Protein AF-A0A497T8R9-F1 (afdb_monomer)

Sequence (189 aa):
MKNKIWSSKEKVTLLFMAAGILISAIAVCHQHHIVQENTNPVISIAKEHLQKYVHNAFPDVDFFSTVKKVEVVEGVCEKNHYWENFGKEKFCGWSTYAKCKTDADCETGGCSGQVCEGKGEGTITTCEMRDCYNRQGYKCKCIDGKCQWSLLKQQCWIIKFYYHLPEGYLAVYVDKNTNNVIGGTQTRQ

Solvent-accessible surface area (backbone atoms only — not comparable to full-atom values): 10784 Å² total; per-residue (Å²): 140,82,84,82,82,76,55,74,69,62,56,52,56,50,54,53,59,55,51,62,60,56,62,65,64,61,70,73,76,66,81,68,84,66,74,80,76,70,85,47,72,65,54,56,54,45,47,56,51,46,50,57,56,44,38,75,74,37,74,88,55,68,64,70,83,50,47,77,46,79,46,80,43,81,49,77,40,54,32,48,37,32,80,86,45,62,95,53,71,68,75,68,50,50,51,73,50,30,74,30,90,41,44,87,39,23,34,72,31,33,68,54,47,33,28,11,24,29,66,86,68,76,57,84,54,73,72,66,83,56,73,29,38,73,45,70,44,61,40,46,28,44,52,99,48,16,10,31,71,39,55,51,71,44,60,21,38,40,39,32,42,28,33,70,84,62,38,33,31,45,32,37,28,28,32,67,89,74,70,42,79,37,22,49,52,77,50,75,99

Secondary structure (DSSP, 8-state):
-------HHHHHHHHHHHHHHHHHHHTTS-----------HHHHHHHHHHHHHHHHH-TT--GGGGEEEEEEEEEEEE---TTTTTTSPPP--EE---B-SSGGGEEEESTTS-EEEETT----------GGGS-TTEEEEEETTEEEEEEPEEEEEEEEEEEETTEEEEEEEEETTT--EEEEEEEE-

Mean predicted aligned error: 12.11 Å

Radius of gyration: 29.39 Å; Cα contacts (8 Å, |Δi|>4): 327; chains: 1; bounding box: 46×32×112 Å

Foldseek 3Di:
DDDDDDDPVVVVVVVVVVVVVVVVVVVPPDPPPPAPPPVDVLVVLVVVVCCVLCCVVPVPDPVLVQFPHKDKDKDKDFLQVASVCPPHDAQDAWEPFDFDDWQVQWDQEELQSRYTYGPPPRDYDDNDHDPSNPGPQWDQIQDPRTTTTGGDIAIWMWIWGFGVVQTWTWIWTAHPPPRDTRHIDTDGD

Structure (mmCIF, N/CA/C/O backbone):
data_AF-A0A497T8R9-F1
#
_entry.id   AF-A0A497T8R9-F1
#
loop_
_atom_site.group_PDB
_atom_site.id
_atom_site.type_symbol
_atom_site.label_atom_id
_atom_site.label_alt_id
_atom_site.label_comp_id
_atom_site.label_asym_id
_atom_site.label_entity_id
_atom_site.label_seq_id
_atom_site.pdbx_PDB_ins_code
_atom_site.Cartn_x
_atom_site.Cartn_y
_atom_site.Cartn_z
_atom_site.occupancy
_atom_site.B_iso_or_equiv
_atom_site.auth_seq_id
_atom_site.auth_comp_id
_atom_site.auth_asym_id
_atom_site.auth_atom_id
_atom_site.pdbx_PDB_model_num
ATOM 1 N N . MET A 1 1 ? 4.618 -19.569 -85.383 1.00 40.66 1 MET A N 1
ATOM 2 C CA . MET A 1 1 ? 5.489 -18.965 -84.351 1.00 40.66 1 MET A CA 1
ATOM 3 C C . MET A 1 1 ? 5.844 -17.546 -84.775 1.00 40.66 1 MET A C 1
ATOM 5 O O . MET A 1 1 ? 6.577 -17.382 -85.738 1.00 40.66 1 MET A O 1
ATOM 9 N N . LYS A 1 2 ? 5.270 -16.524 -84.132 1.00 37.81 2 LYS A N 1
ATOM 10 C CA . LYS A 1 2 ? 5.676 -15.121 -84.310 1.00 37.81 2 LYS A CA 1
ATOM 11 C C . LYS A 1 2 ? 6.275 -14.661 -82.983 1.00 37.81 2 LYS A C 1
ATOM 13 O O . LYS A 1 2 ? 5.541 -14.489 -82.016 1.00 37.81 2 LYS A O 1
ATOM 18 N N . ASN A 1 3 ? 7.600 -14.529 -82.933 1.00 40.69 3 ASN A N 1
ATOM 19 C CA . ASN A 1 3 ? 8.303 -14.007 -81.764 1.00 40.69 3 ASN A CA 1
ATOM 20 C C . ASN A 1 3 ? 8.017 -12.508 -81.652 1.00 40.69 3 ASN A C 1
ATOM 22 O O . ASN A 1 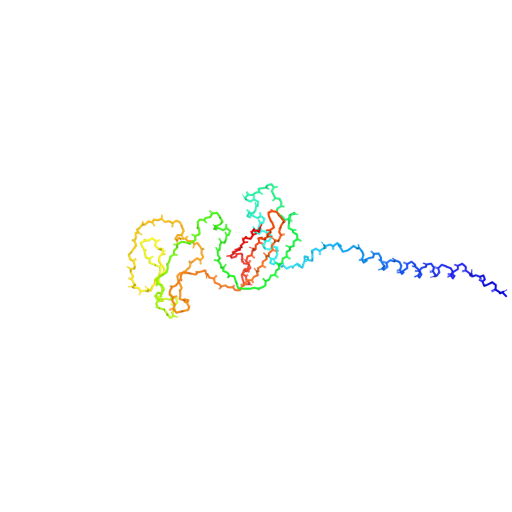3 ? 8.453 -11.719 -82.490 1.00 40.69 3 ASN A O 1
ATOM 26 N N . LYS A 1 4 ? 7.250 -12.121 -80.631 1.00 41.31 4 LYS A N 1
ATOM 27 C CA . LYS A 1 4 ? 6.976 -10.720 -80.309 1.00 41.31 4 LYS A CA 1
ATOM 28 C C . LYS A 1 4 ? 8.230 -10.137 -79.649 1.00 41.31 4 LYS A C 1
ATOM 30 O O . LYS A 1 4 ? 8.499 -10.392 -78.480 1.00 41.31 4 LYS A O 1
ATOM 35 N N . ILE A 1 5 ? 9.033 -9.413 -80.427 1.00 51.88 5 ILE A N 1
ATOM 36 C CA . ILE A 1 5 ? 10.209 -8.686 -79.933 1.00 51.88 5 ILE A CA 1
ATOM 37 C C . ILE A 1 5 ? 9.698 -7.445 -79.204 1.00 51.88 5 ILE A C 1
ATOM 39 O O . ILE A 1 5 ? 9.071 -6.577 -79.806 1.00 51.88 5 ILE A O 1
ATOM 43 N N . TRP A 1 6 ? 9.921 -7.402 -77.894 1.00 45.69 6 TRP A N 1
ATOM 44 C CA . TRP A 1 6 ? 9.385 -6.359 -77.027 1.00 45.69 6 TRP A CA 1
ATOM 45 C C . TRP A 1 6 ? 10.315 -5.150 -76.935 1.00 45.69 6 TRP A C 1
ATOM 47 O O . TRP A 1 6 ? 11.536 -5.313 -76.819 1.00 45.69 6 TRP A O 1
ATOM 57 N N . SER A 1 7 ? 9.734 -3.950 -76.967 1.00 56.06 7 SER A N 1
ATOM 58 C CA . SER A 1 7 ? 10.456 -2.679 -76.892 1.00 56.06 7 SER A CA 1
ATOM 59 C C . SER A 1 7 ? 11.137 -2.497 -75.532 1.00 56.06 7 SER A C 1
ATOM 61 O O . SER A 1 7 ? 10.625 -2.931 -74.500 1.00 56.06 7 SER A O 1
ATOM 63 N N . SER A 1 8 ? 12.285 -1.809 -75.516 1.00 51.34 8 SER A N 1
ATOM 64 C CA . SER A 1 8 ? 13.067 -1.509 -74.303 1.00 51.34 8 SER A CA 1
ATOM 65 C C . SER A 1 8 ? 12.219 -0.863 -73.195 1.00 51.34 8 SER A C 1
ATOM 67 O O . SER A 1 8 ? 12.349 -1.219 -72.026 1.00 51.34 8 SER A O 1
ATOM 69 N N . LYS A 1 9 ? 11.261 0.003 -73.560 1.00 52.09 9 LYS A N 1
ATOM 70 C CA . LYS A 1 9 ? 10.360 0.659 -72.597 1.00 52.09 9 LYS A CA 1
ATOM 71 C C . LYS A 1 9 ? 9.404 -0.320 -71.907 1.00 52.09 9 LYS A C 1
ATOM 73 O O . LYS A 1 9 ? 9.166 -0.178 -70.715 1.00 52.09 9 LYS A O 1
ATOM 78 N N . GLU A 1 10 ? 8.919 -1.342 -72.611 1.00 52.50 10 GLU A N 1
ATOM 79 C CA . GLU A 1 10 ? 7.982 -2.329 -72.054 1.00 52.50 10 GLU A CA 1
ATOM 80 C C . GLU A 1 10 ? 8.685 -3.319 -71.107 1.00 52.50 10 GLU A C 1
ATOM 82 O O . GLU A 1 10 ? 8.106 -3.743 -70.107 1.00 52.50 10 GLU A O 1
ATOM 87 N N . LYS A 1 11 ? 9.974 -3.610 -71.349 1.00 52.88 11 LYS A N 1
ATOM 88 C CA . LYS A 1 11 ? 10.817 -4.395 -70.426 1.00 52.88 11 LYS A CA 1
ATOM 89 C C . LYS A 1 11 ? 11.093 -3.646 -69.119 1.00 52.88 11 LYS A C 1
ATOM 91 O O . LYS A 1 11 ? 11.074 -4.252 -68.052 1.00 52.88 11 LYS A O 1
ATOM 96 N N . VAL A 1 12 ? 11.314 -2.332 -69.201 1.00 51.91 12 VAL A N 1
ATOM 97 C CA . VAL A 1 12 ? 11.550 -1.466 -68.036 1.00 51.91 12 VAL A CA 1
ATOM 98 C C . VAL A 1 12 ? 10.292 -1.365 -67.166 1.00 51.91 12 VAL A C 1
ATOM 100 O O . VAL A 1 12 ? 10.383 -1.507 -65.950 1.00 51.91 12 VAL A O 1
ATOM 103 N N . THR A 1 13 ? 9.104 -1.225 -67.764 1.00 52.72 13 THR A N 1
ATOM 104 C CA . THR A 1 13 ? 7.833 -1.180 -67.016 1.00 52.72 13 THR A CA 1
ATOM 105 C C . THR A 1 13 ? 7.540 -2.482 -66.258 1.00 52.72 13 THR A C 1
ATOM 107 O O . THR A 1 13 ? 7.026 -2.438 -65.143 1.00 52.72 13 THR A O 1
ATOM 110 N N . LEU A 1 14 ? 7.920 -3.644 -66.799 1.00 52.88 14 LEU A N 1
ATOM 111 C CA . LEU A 1 14 ? 7.753 -4.928 -66.105 1.00 52.88 14 LEU A CA 1
ATOM 112 C C . LEU A 1 14 ? 8.793 -5.213 -65.026 1.00 52.88 14 LEU A C 1
ATOM 114 O O . LEU A 1 14 ? 8.456 -5.838 -64.022 1.00 52.88 14 LEU A O 1
ATOM 118 N N . LEU A 1 15 ? 10.017 -4.709 -65.183 1.00 51.81 15 LEU A N 1
ATOM 119 C CA . LEU A 1 15 ? 11.033 -4.748 -64.129 1.00 51.81 15 LEU A CA 1
ATOM 120 C C . LEU A 1 15 ? 10.588 -3.964 -62.883 1.00 51.81 15 LEU A C 1
ATOM 122 O O . LEU A 1 15 ? 10.777 -4.447 -61.767 1.00 51.81 15 LEU A O 1
ATOM 126 N N . PHE A 1 16 ? 9.922 -2.816 -63.051 1.00 51.53 16 PHE A N 1
ATOM 127 C CA . PHE A 1 16 ? 9.390 -2.044 -61.919 1.00 51.53 16 PHE A CA 1
ATOM 128 C C . PHE A 1 16 ? 8.188 -2.715 -61.234 1.00 51.53 16 PHE A C 1
ATOM 130 O O . PHE A 1 16 ? 8.098 -2.691 -60.007 1.00 51.53 16 PHE A O 1
ATOM 137 N N . MET A 1 17 ? 7.309 -3.381 -61.9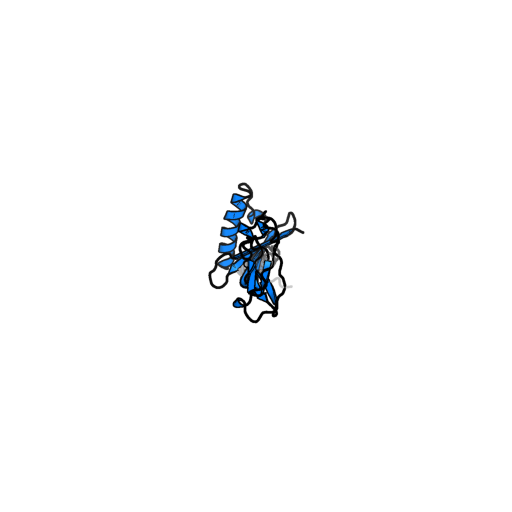91 1.00 50.41 17 MET A N 1
ATOM 138 C CA . MET A 1 17 ? 6.176 -4.133 -61.425 1.00 50.41 17 MET A CA 1
ATOM 139 C C . MET A 1 17 ? 6.634 -5.380 -60.647 1.00 50.41 17 MET A C 1
ATOM 141 O O . MET A 1 17 ? 6.057 -5.701 -59.613 1.00 50.41 17 MET A O 1
ATOM 145 N N . ALA A 1 18 ? 7.705 -6.053 -61.086 1.00 49.91 18 ALA A N 1
ATOM 146 C CA . ALA A 1 18 ? 8.280 -7.196 -60.370 1.00 49.91 18 ALA A CA 1
ATOM 147 C C . ALA A 1 18 ? 9.064 -6.782 -59.105 1.00 49.91 18 ALA A C 1
ATOM 149 O O . ALA A 1 18 ? 9.005 -7.477 -58.091 1.00 49.91 18 ALA A O 1
ATOM 150 N N . ALA A 1 19 ? 9.746 -5.630 -59.124 1.00 46.53 19 ALA A N 1
ATOM 151 C CA . ALA A 1 19 ? 10.469 -5.110 -57.960 1.00 46.53 19 ALA A CA 1
ATOM 152 C C . ALA A 1 19 ? 9.529 -4.603 -56.847 1.00 46.53 19 ALA A C 1
ATOM 154 O O . ALA A 1 19 ? 9.822 -4.793 -55.668 1.00 46.53 19 ALA A O 1
ATOM 155 N N . GLY A 1 20 ? 8.367 -4.035 -57.193 1.00 45.00 20 GLY A N 1
ATOM 156 C CA . GLY A 1 20 ? 7.362 -3.601 -56.210 1.00 45.00 20 GLY A CA 1
ATOM 157 C C . GLY A 1 20 ? 6.712 -4.749 -55.424 1.00 45.00 20 GLY A C 1
ATOM 158 O O . GLY A 1 20 ? 6.286 -4.560 -54.286 1.00 45.00 20 GLY A O 1
ATOM 159 N N . ILE A 1 21 ? 6.689 -5.960 -55.990 1.00 47.09 21 ILE A N 1
ATOM 160 C CA . ILE A 1 21 ? 6.084 -7.146 -55.361 1.00 47.09 21 ILE A CA 1
ATOM 161 C C . ILE A 1 21 ? 7.098 -7.902 -54.480 1.00 47.09 21 ILE A C 1
ATOM 163 O O . ILE A 1 21 ? 6.704 -8.560 -53.524 1.00 47.09 21 ILE A O 1
ATOM 167 N N . LEU A 1 22 ? 8.408 -7.738 -54.700 1.00 41.78 22 LEU A N 1
ATOM 168 C CA . LEU A 1 22 ? 9.446 -8.323 -53.835 1.00 41.78 22 LEU A CA 1
ATOM 169 C C . LEU A 1 22 ? 9.785 -7.472 -52.599 1.00 41.78 22 LEU A C 1
ATOM 171 O O . LEU A 1 22 ? 10.237 -8.019 -51.595 1.00 41.78 22 LEU A O 1
ATOM 175 N N . ILE A 1 23 ? 9.506 -6.164 -52.616 1.00 45.88 23 ILE A N 1
ATOM 176 C CA . ILE A 1 23 ? 9.722 -5.294 -51.442 1.00 45.88 23 ILE A CA 1
ATOM 177 C C . ILE A 1 23 ? 8.616 -5.481 -50.383 1.00 45.88 23 ILE A C 1
ATOM 179 O O . ILE A 1 23 ? 8.852 -5.246 -49.200 1.00 45.88 23 ILE A O 1
ATOM 183 N N . SER A 1 24 ? 7.437 -5.991 -50.757 1.00 45.09 24 SER A N 1
ATOM 184 C CA . SER A 1 24 ? 6.363 -6.280 -49.790 1.00 45.09 24 SER A CA 1
ATOM 185 C C . SER A 1 24 ? 6.528 -7.616 -49.050 1.00 45.09 24 SER A C 1
ATOM 187 O O . SER A 1 24 ? 5.943 -7.788 -47.984 1.00 45.09 24 SER A O 1
ATOM 189 N N . ALA A 1 25 ? 7.363 -8.536 -49.548 1.00 46.53 25 ALA A N 1
ATOM 190 C CA . ALA A 1 25 ? 7.567 -9.851 -48.931 1.00 46.53 25 ALA A CA 1
ATOM 191 C C . ALA A 1 25 ? 8.722 -9.903 -47.909 1.00 46.53 25 ALA A C 1
ATOM 193 O O . ALA A 1 25 ? 8.765 -10.811 -47.084 1.00 46.53 25 ALA A O 1
ATOM 194 N N . ILE A 1 26 ? 9.645 -8.932 -47.916 1.00 46.34 26 ILE A N 1
ATOM 195 C CA . ILE A 1 26 ? 10.788 -8.899 -46.976 1.00 46.34 26 ILE A CA 1
ATOM 196 C C . ILE A 1 26 ? 10.482 -8.050 -45.729 1.00 46.34 26 ILE A C 1
ATOM 198 O O . ILE A 1 26 ? 11.101 -8.237 -44.683 1.00 46.34 26 ILE A O 1
ATOM 202 N N . ALA A 1 27 ? 9.454 -7.199 -45.770 1.00 38.94 27 ALA A N 1
ATOM 203 C CA . ALA A 1 27 ? 9.013 -6.435 -44.601 1.00 38.94 27 ALA A CA 1
ATOM 204 C C . ALA A 1 27 ? 8.261 -7.273 -43.539 1.00 38.94 27 ALA A C 1
ATOM 206 O O . ALA A 1 27 ? 7.961 -6.756 -42.468 1.00 38.94 27 ALA A O 1
ATOM 207 N N . VAL A 1 28 ? 7.975 -8.558 -43.798 1.00 43.72 28 VAL A N 1
ATOM 208 C CA . VAL A 1 28 ? 7.183 -9.426 -42.897 1.00 43.72 28 VAL A CA 1
ATOM 209 C C . VAL A 1 28 ? 8.047 -10.414 -42.087 1.00 43.72 28 VAL A C 1
ATOM 211 O O . VAL A 1 28 ? 7.540 -11.093 -41.203 1.00 43.72 28 VAL A O 1
ATOM 214 N N . CYS A 1 29 ? 9.371 -10.456 -42.296 1.00 42.91 29 CYS A N 1
ATOM 215 C CA . CYS A 1 29 ? 10.262 -11.394 -41.586 1.00 42.91 29 CYS A CA 1
ATOM 216 C C . CYS A 1 29 ? 11.209 -10.752 -40.559 1.00 42.91 29 CYS A C 1
ATOM 218 O O . CYS A 1 29 ? 12.096 -11.427 -40.046 1.00 42.91 29 CYS A O 1
ATOM 220 N N . HIS A 1 30 ? 11.020 -9.481 -40.209 1.00 37.25 30 HIS A N 1
ATOM 221 C CA . HIS A 1 30 ? 11.632 -8.895 -39.016 1.00 37.25 30 HIS A CA 1
ATOM 222 C C . HIS A 1 30 ? 10.529 -8.372 -38.100 1.00 37.25 30 HIS A C 1
ATOM 224 O O . HIS A 1 30 ? 10.286 -7.172 -37.991 1.00 37.25 30 HIS A O 1
ATOM 230 N N . GLN A 1 31 ? 9.889 -9.303 -37.390 1.00 39.72 31 GLN A N 1
ATOM 231 C CA . GLN A 1 31 ? 9.288 -9.015 -36.093 1.00 39.72 31 GLN A CA 1
ATOM 232 C C . GLN A 1 31 ? 10.434 -8.651 -35.131 1.00 39.72 31 GLN A C 1
ATOM 234 O O . GLN A 1 31 ? 10.809 -9.422 -34.251 1.00 39.72 31 GLN A O 1
ATOM 239 N N . HIS A 1 32 ? 11.038 -7.475 -35.315 1.00 35.94 32 HIS A N 1
ATOM 240 C CA . HIS A 1 32 ? 11.689 -6.813 -34.202 1.00 35.94 32 HIS A CA 1
ATOM 241 C C . HIS A 1 32 ? 10.589 -6.614 -33.164 1.00 35.94 32 HIS A C 1
ATOM 243 O O . HIS A 1 32 ? 9.578 -5.964 -33.432 1.00 35.94 32 HIS A O 1
ATOM 249 N N . HIS A 1 33 ? 10.783 -7.211 -31.990 1.00 34.25 33 HIS A N 1
ATOM 250 C CA . HIS A 1 33 ? 10.113 -6.837 -30.754 1.00 34.25 33 HIS A CA 1
ATOM 251 C C . HIS A 1 33 ? 10.427 -5.360 -30.464 1.00 34.25 33 HIS A C 1
ATOM 253 O O . HIS A 1 33 ? 11.238 -5.025 -29.608 1.00 34.25 33 HIS A O 1
ATOM 259 N N . ILE A 1 34 ? 9.808 -4.453 -31.213 1.00 40.03 34 ILE A N 1
ATOM 260 C CA . ILE A 1 34 ? 9.655 -3.073 -30.799 1.00 40.03 34 ILE A CA 1
ATOM 261 C C . ILE A 1 34 ? 8.595 -3.162 -29.713 1.00 40.03 34 ILE A C 1
ATOM 263 O O . ILE A 1 34 ? 7.409 -3.340 -29.995 1.00 40.03 34 ILE A O 1
ATOM 267 N N . VAL A 1 35 ? 9.045 -3.140 -28.457 1.00 40.97 35 VAL A N 1
ATOM 268 C CA . VAL A 1 35 ? 8.193 -2.777 -27.328 1.00 40.97 35 VAL A CA 1
ATOM 269 C C . VAL A 1 35 ? 7.471 -1.517 -27.784 1.00 40.97 35 VAL A C 1
ATOM 271 O O . VAL A 1 35 ? 8.115 -0.492 -27.993 1.00 40.97 35 VAL A O 1
ATOM 274 N N . GLN A 1 36 ? 6.165 -1.614 -28.048 1.00 40.38 36 GLN A N 1
ATOM 275 C CA . GLN A 1 36 ? 5.345 -0.436 -28.274 1.00 40.38 36 GLN A CA 1
ATOM 276 C C . GLN A 1 36 ? 5.387 0.352 -26.971 1.00 40.38 36 GLN A C 1
ATOM 278 O O . GLN A 1 36 ? 4.602 0.118 -26.053 1.00 40.38 36 GLN A O 1
ATOM 283 N N . GLU A 1 37 ? 6.358 1.253 -26.873 1.00 49.72 37 GLU A N 1
ATOM 284 C CA . GLU A 1 37 ? 6.401 2.323 -25.900 1.00 49.72 37 GLU A CA 1
ATOM 285 C C . GLU A 1 37 ? 5.281 3.284 -26.294 1.00 49.72 37 GLU A C 1
ATOM 287 O O . GLU A 1 37 ? 5.481 4.338 -26.886 1.00 49.72 37 GLU A O 1
ATOM 292 N N . ASN A 1 38 ? 4.048 2.846 -26.050 1.00 49.16 38 ASN A N 1
ATOM 293 C CA . ASN A 1 38 ? 2.900 3.720 -26.006 1.00 49.16 38 ASN A CA 1
ATOM 294 C C . ASN A 1 38 ? 3.278 4.759 -24.948 1.00 49.16 38 ASN A C 1
ATOM 296 O O . ASN A 1 38 ? 3.480 4.379 -23.792 1.00 49.16 38 ASN A O 1
ATOM 300 N N . THR A 1 39 ? 3.519 6.006 -25.352 1.00 55.50 39 THR A N 1
ATOM 301 C CA . THR A 1 39 ? 4.027 7.106 -24.518 1.00 55.50 39 THR A CA 1
ATOM 302 C C . THR A 1 39 ? 2.976 7.502 -23.484 1.00 55.50 39 THR A C 1
ATOM 304 O O . THR A 1 39 ? 2.381 8.574 -23.516 1.00 55.50 39 THR A O 1
ATOM 307 N N . ASN A 1 40 ? 2.697 6.592 -22.559 1.00 74.50 40 ASN A N 1
ATOM 308 C CA . ASN A 1 40 ? 1.825 6.818 -21.436 1.00 74.50 40 ASN A CA 1
ATOM 309 C C . ASN A 1 40 ? 2.649 7.579 -20.386 1.00 74.50 40 ASN A C 1
ATOM 311 O O . ASN A 1 40 ? 3.653 7.037 -19.913 1.00 74.50 40 ASN A O 1
ATOM 315 N N . PRO A 1 41 ? 2.254 8.805 -20.002 1.00 89.00 41 PRO A N 1
ATOM 316 C CA . PRO A 1 41 ? 3.006 9.628 -19.052 1.00 89.00 41 PRO A CA 1
ATOM 317 C C . PRO A 1 41 ? 3.238 8.939 -17.698 1.00 89.00 41 PRO A C 1
ATOM 319 O O . PRO A 1 41 ? 4.170 9.278 -16.978 1.00 89.00 41 PRO A O 1
ATOM 322 N N . VAL A 1 42 ? 2.450 7.920 -17.340 1.00 93.31 42 VAL A N 1
ATOM 323 C CA . VAL A 1 42 ? 2.681 7.163 -16.098 1.00 93.31 42 VAL A CA 1
ATOM 324 C C . VAL A 1 42 ? 3.871 6.208 -16.183 1.00 93.31 42 VAL A C 1
ATOM 326 O O . VAL A 1 42 ? 4.445 5.860 -15.153 1.00 93.31 42 VAL A O 1
ATOM 329 N N . ILE A 1 43 ? 4.288 5.816 -17.394 1.00 94.25 43 ILE A N 1
ATOM 330 C CA . ILE A 1 43 ? 5.505 5.024 -17.599 1.00 94.25 43 ILE A CA 1
ATOM 331 C C . ILE A 1 43 ? 6.732 5.877 -17.286 1.00 94.25 43 ILE A C 1
ATOM 333 O O . ILE A 1 43 ? 7.628 5.377 -16.612 1.00 94.25 43 ILE A O 1
ATOM 337 N N . SER A 1 44 ? 6.784 7.144 -17.718 1.00 93.88 44 SER A N 1
ATOM 338 C CA . SER A 1 44 ? 7.921 8.021 -17.403 1.00 93.88 44 SER A CA 1
ATOM 339 C C . SER A 1 44 ? 8.016 8.292 -15.903 1.00 93.88 44 SER A C 1
ATOM 341 O O . SER A 1 44 ? 9.089 8.114 -15.339 1.00 93.88 44 SER A O 1
ATOM 343 N N . ILE A 1 45 ? 6.890 8.566 -15.231 1.00 95.31 45 ILE A N 1
ATOM 344 C CA . ILE A 1 45 ? 6.833 8.706 -13.762 1.00 95.31 45 ILE A CA 1
ATOM 345 C C . ILE A 1 45 ? 7.395 7.458 -13.070 1.00 95.31 45 ILE A C 1
ATOM 347 O O . ILE A 1 45 ? 8.229 7.547 -12.167 1.00 95.31 45 ILE A O 1
ATOM 351 N N . ALA A 1 46 ? 6.953 6.275 -13.499 1.00 95.62 46 ALA A N 1
ATOM 352 C CA . ALA A 1 46 ? 7.405 5.018 -12.922 1.00 95.62 46 ALA A CA 1
ATOM 353 C C . ALA A 1 46 ? 8.893 4.744 -13.204 1.00 95.62 46 ALA A C 1
ATOM 355 O O . ALA A 1 46 ? 9.600 4.271 -12.313 1.00 95.62 46 ALA A O 1
ATOM 356 N N . LYS A 1 47 ? 9.379 5.066 -14.411 1.00 93.88 47 LYS A N 1
ATOM 357 C CA . LYS A 1 47 ? 10.794 4.953 -14.791 1.00 93.88 47 LYS A CA 1
ATOM 358 C C . LYS A 1 47 ? 11.667 5.871 -13.941 1.00 93.88 47 LYS A C 1
ATOM 360 O O . LYS A 1 47 ? 12.597 5.374 -13.321 1.00 93.88 47 LYS A O 1
ATOM 365 N N . GLU A 1 48 ? 11.352 7.161 -13.859 1.00 92.75 48 GLU A N 1
ATOM 366 C CA . GLU A 1 48 ? 12.103 8.143 -13.060 1.00 92.75 48 GLU A CA 1
ATOM 367 C C . GLU A 1 48 ? 12.170 7.735 -11.585 1.00 92.75 48 GLU A C 1
ATOM 369 O O . GLU A 1 48 ? 13.230 7.767 -10.955 1.00 92.75 48 GLU A O 1
ATOM 374 N N . HIS A 1 49 ? 11.042 7.276 -11.040 1.00 93.69 49 HIS A N 1
ATOM 375 C CA . HIS A 1 49 ? 10.986 6.759 -9.682 1.00 93.69 49 HIS A CA 1
ATOM 376 C C . HIS A 1 49 ? 11.919 5.556 -9.497 1.00 93.69 49 HIS A C 1
ATOM 378 O O . HIS A 1 49 ? 12.760 5.552 -8.598 1.00 93.69 49 HIS A O 1
ATOM 384 N N . LEU A 1 50 ? 11.817 4.545 -10.361 1.00 91.56 50 LEU A N 1
ATOM 385 C CA . LEU A 1 50 ? 12.674 3.363 -10.298 1.00 91.56 50 LEU A CA 1
ATOM 386 C C . LEU A 1 50 ? 14.150 3.695 -10.516 1.00 91.56 50 LEU A C 1
ATOM 388 O O . LEU A 1 50 ? 14.976 3.138 -9.807 1.00 91.56 50 LEU A O 1
ATOM 392 N N . GLN A 1 51 ? 14.495 4.607 -11.427 1.00 89.12 51 GLN A N 1
ATOM 393 C CA . GLN A 1 51 ? 15.873 5.068 -11.620 1.00 89.12 51 GLN A CA 1
ATOM 394 C C . GLN A 1 51 ? 16.446 5.601 -10.310 1.00 89.12 51 GLN A C 1
ATOM 396 O O . GLN A 1 51 ? 17.521 5.174 -9.905 1.00 89.12 51 GLN A O 1
ATOM 401 N N . LYS A 1 52 ? 15.699 6.449 -9.594 1.00 85.81 52 LYS A N 1
ATOM 402 C CA . LYS A 1 52 ? 16.117 6.964 -8.285 1.00 85.81 52 LYS A CA 1
ATOM 403 C C . LYS A 1 52 ? 16.348 5.841 -7.269 1.00 85.81 52 LYS A C 1
ATOM 405 O O . LYS A 1 52 ? 17.357 5.851 -6.572 1.00 85.81 52 LYS A O 1
ATOM 410 N N . TYR A 1 53 ? 15.430 4.881 -7.158 1.00 80.56 53 TYR A N 1
ATOM 411 C CA . TYR A 1 53 ? 15.532 3.819 -6.148 1.00 80.56 53 TYR A CA 1
ATOM 412 C C . TYR A 1 53 ? 16.565 2.743 -6.494 1.00 80.56 53 TYR A C 1
ATOM 414 O O . TYR A 1 53 ? 17.320 2.327 -5.618 1.00 80.56 53 TYR A O 1
ATOM 422 N N . VAL A 1 54 ? 16.626 2.313 -7.754 1.00 80.50 54 VAL A N 1
ATOM 423 C CA . VAL A 1 54 ? 17.608 1.335 -8.226 1.00 80.50 54 VAL A CA 1
ATOM 424 C C . VAL A 1 54 ? 19.002 1.934 -8.194 1.00 80.50 54 VAL A C 1
ATOM 426 O O . VAL A 1 54 ? 19.880 1.286 -7.650 1.00 80.50 54 VAL A O 1
ATOM 429 N N . HIS A 1 55 ? 19.218 3.155 -8.692 1.00 72.75 55 HIS A N 1
ATOM 430 C CA . HIS A 1 55 ? 20.550 3.767 -8.679 1.00 72.75 55 HIS A CA 1
ATOM 431 C C . HIS A 1 55 ? 21.081 3.949 -7.249 1.00 72.75 55 HIS A C 1
ATOM 433 O O . HIS A 1 55 ? 22.249 3.686 -6.989 1.00 72.75 55 HIS A O 1
ATOM 439 N N . ASN A 1 56 ? 20.214 4.301 -6.293 1.00 72.94 56 ASN A N 1
ATOM 440 C CA . ASN A 1 56 ? 20.601 4.379 -4.882 1.00 72.94 56 ASN A CA 1
ATOM 441 C C . ASN A 1 56 ? 20.971 3.012 -4.276 1.00 72.94 56 ASN A C 1
ATOM 443 O O . ASN A 1 56 ? 21.776 2.960 -3.350 1.00 72.94 56 ASN A O 1
ATOM 447 N N . ALA A 1 57 ? 20.369 1.918 -4.752 1.00 75.69 57 ALA A N 1
ATOM 448 C CA . ALA A 1 57 ? 20.627 0.568 -4.246 1.00 75.69 57 ALA A CA 1
ATOM 449 C C . ALA A 1 57 ? 21.764 -0.156 -4.994 1.00 75.69 57 ALA A C 1
ATOM 451 O O . ALA A 1 57 ? 22.488 -0.946 -4.393 1.00 75.69 57 ALA A O 1
ATOM 452 N N . PHE A 1 58 ? 21.913 0.110 -6.293 1.00 79.56 58 PHE A N 1
ATOM 453 C CA . PHE A 1 58 ? 22.827 -0.537 -7.235 1.00 79.56 58 PHE A CA 1
ATOM 454 C C . PHE A 1 58 ? 23.317 0.491 -8.278 1.00 79.56 58 PHE A C 1
ATOM 456 O O . PHE A 1 58 ? 22.799 0.528 -9.397 1.00 79.56 58 PHE A O 1
ATOM 463 N N . PRO A 1 59 ? 24.307 1.336 -7.937 1.00 77.12 59 PRO A N 1
ATOM 464 C CA . PRO A 1 59 ? 24.735 2.454 -8.785 1.00 77.12 59 PRO A CA 1
ATOM 465 C C . PRO A 1 59 ? 25.201 2.042 -10.187 1.00 77.12 59 PRO A C 1
ATOM 467 O O . PRO A 1 59 ? 24.961 2.773 -11.147 1.00 77.12 59 PRO A O 1
ATOM 470 N N . ASP A 1 60 ? 25.809 0.857 -10.299 1.00 81.88 60 ASP A N 1
ATOM 471 C CA . ASP A 1 60 ? 26.408 0.335 -11.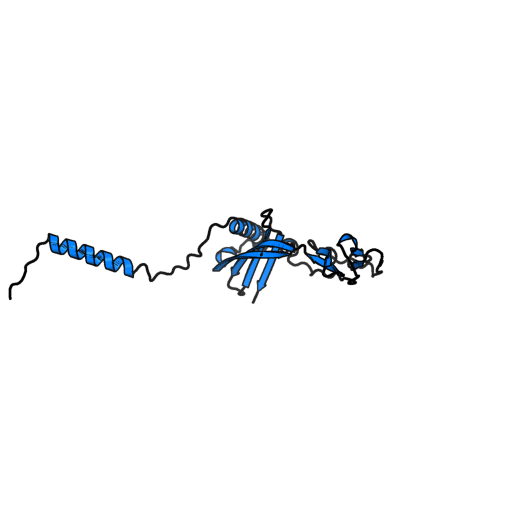534 1.00 81.88 60 ASP A CA 1
ATOM 472 C C . ASP A 1 60 ? 25.438 -0.498 -12.392 1.00 81.88 60 ASP A C 1
ATOM 474 O O . ASP A 1 60 ? 25.816 -1.016 -13.444 1.00 81.88 60 ASP A O 1
ATOM 478 N N . VAL A 1 61 ? 24.186 -0.670 -11.952 1.00 81.06 61 VAL A N 1
ATOM 479 C CA . VAL A 1 61 ? 23.196 -1.502 -12.646 1.00 81.06 61 VAL A CA 1
ATOM 480 C C . VAL A 1 61 ? 22.225 -0.625 -13.427 1.00 81.06 61 VAL A C 1
ATOM 482 O O . VAL A 1 61 ? 21.342 0.017 -12.855 1.00 81.06 61 VAL A O 1
ATOM 485 N N . ASP A 1 62 ? 22.308 -0.681 -14.757 1.00 86.50 62 ASP A N 1
ATOM 486 C CA . ASP A 1 62 ? 21.220 -0.205 -15.611 1.00 86.50 62 ASP A CA 1
ATOM 487 C C . ASP A 1 62 ? 20.089 -1.239 -15.622 1.00 86.50 62 ASP A C 1
ATOM 489 O O . ASP A 1 62 ? 20.014 -2.118 -16.483 1.00 86.50 62 ASP A O 1
ATOM 493 N N . PHE A 1 63 ? 19.192 -1.143 -14.641 1.00 86.31 63 PHE A N 1
ATOM 494 C CA . PHE A 1 63 ? 18.033 -2.029 -14.545 1.00 86.31 63 PHE A CA 1
ATOM 495 C C . PHE A 1 63 ? 17.190 -2.029 -15.825 1.00 86.31 63 PHE A C 1
ATOM 497 O O . PHE A 1 63 ? 16.691 -3.083 -16.221 1.00 86.31 63 PHE A O 1
ATOM 504 N N . PHE A 1 64 ? 17.057 -0.890 -16.508 1.00 89.31 64 PHE A N 1
ATOM 505 C CA . PHE A 1 64 ? 16.196 -0.791 -17.685 1.00 89.31 64 PHE A CA 1
ATOM 506 C C . PHE A 1 64 ? 16.757 -1.537 -18.891 1.00 89.31 64 PHE A C 1
ATOM 508 O O . PHE A 1 64 ? 15.964 -2.030 -19.690 1.00 89.31 64 PHE A O 1
ATOM 515 N N . SER A 1 65 ? 18.076 -1.735 -18.967 1.00 88.81 65 SER A N 1
ATOM 516 C CA . SER A 1 65 ? 18.690 -2.634 -19.956 1.00 88.81 65 SER A CA 1
ATOM 517 C C . SER A 1 65 ? 18.219 -4.092 -19.827 1.00 88.81 65 SER A C 1
ATOM 519 O O . SER A 1 65 ? 18.239 -4.846 -20.798 1.00 88.81 65 SER A O 1
ATOM 521 N N . THR A 1 66 ? 17.750 -4.493 -18.640 1.00 87.00 66 THR A N 1
ATOM 522 C CA . THR A 1 66 ? 17.274 -5.857 -18.353 1.00 87.00 66 THR A CA 1
ATOM 523 C C . THR A 1 66 ? 15.763 -6.031 -18.527 1.00 87.00 66 THR A C 1
ATOM 525 O O . THR A 1 66 ? 15.259 -7.160 -18.497 1.00 87.00 66 THR A O 1
ATOM 528 N N . VAL A 1 67 ? 15.023 -4.930 -18.706 1.00 90.94 67 VAL A N 1
ATOM 529 C CA . VAL A 1 67 ? 13.563 -4.951 -18.835 1.00 90.94 67 VAL A CA 1
ATOM 530 C C . VAL A 1 67 ? 13.175 -5.434 -20.230 1.00 90.94 67 VAL A C 1
ATOM 532 O O . VAL A 1 67 ? 13.473 -4.797 -21.235 1.00 90.94 67 VAL A O 1
ATOM 535 N N . LYS A 1 68 ? 12.441 -6.548 -20.296 1.00 91.94 68 LYS A N 1
ATOM 536 C CA . LYS A 1 68 ? 11.967 -7.149 -21.555 1.00 91.94 68 LYS A CA 1
ATOM 537 C C . LYS A 1 68 ? 10.604 -6.628 -21.996 1.00 91.94 68 LYS A C 1
ATOM 539 O O . LYS A 1 68 ? 10.307 -6.574 -23.186 1.00 91.94 68 LYS A O 1
ATOM 544 N N . LYS A 1 69 ? 9.739 -6.318 -21.030 1.00 93.00 69 LYS A N 1
ATOM 545 C CA . LYS A 1 69 ? 8.345 -5.935 -21.267 1.00 93.00 69 LYS A CA 1
ATOM 546 C C . LYS A 1 69 ? 7.899 -4.948 -20.201 1.00 93.00 69 LYS A C 1
ATOM 548 O O . LYS A 1 69 ? 8.147 -5.162 -19.015 1.00 93.00 69 LYS A O 1
ATOM 553 N N . VAL A 1 70 ? 7.188 -3.913 -20.634 1.00 94.38 70 VAL A N 1
ATOM 554 C CA . VAL A 1 70 ? 6.437 -3.022 -19.750 1.00 94.38 70 VAL A CA 1
ATOM 555 C C . VAL A 1 70 ? 4.950 -3.249 -19.990 1.00 94.38 70 VAL A C 1
ATOM 557 O O . VAL A 1 70 ? 4.505 -3.317 -21.133 1.00 94.38 70 VAL A O 1
ATOM 560 N N . GLU A 1 71 ? 4.186 -3.401 -18.917 1.00 95.12 71 GLU A N 1
ATOM 561 C CA . GLU A 1 71 ? 2.729 -3.529 -18.958 1.00 95.12 71 GLU A CA 1
ATOM 562 C C . GLU A 1 71 ? 2.106 -2.462 -18.064 1.00 95.12 71 GLU A C 1
ATOM 564 O O . GLU A 1 71 ? 2.558 -2.267 -16.936 1.00 95.12 71 GLU A O 1
ATOM 569 N N . VAL A 1 72 ? 1.072 -1.784 -18.559 1.00 95.44 72 VAL A N 1
ATOM 570 C CA . VAL A 1 72 ? 0.306 -0.800 -17.789 1.00 95.44 72 VAL A CA 1
ATOM 571 C C . VAL A 1 72 ? -1.117 -1.309 -17.648 1.00 95.44 72 VAL A C 1
ATOM 573 O O . VAL A 1 72 ? -1.784 -1.573 -18.646 1.00 95.44 72 VAL A O 1
ATOM 576 N N . VAL A 1 73 ? -1.574 -1.440 -16.408 1.00 95.00 73 VAL A N 1
ATOM 577 C CA . VAL A 1 73 ? -2.923 -1.906 -16.080 1.00 95.00 73 VAL A CA 1
ATOM 578 C C . VAL A 1 73 ? -3.585 -0.903 -15.149 1.00 95.00 73 VAL A C 1
ATOM 580 O O . VAL A 1 73 ? -2.946 -0.370 -14.245 1.00 95.00 73 VAL A O 1
ATOM 583 N N . GLU A 1 74 ? -4.868 -0.643 -15.360 1.00 95.38 74 GLU A N 1
ATOM 584 C CA . GLU A 1 74 ? -5.682 0.105 -14.408 1.00 95.38 74 GLU A CA 1
ATOM 585 C C . GLU A 1 74 ? -6.196 -0.824 -13.302 1.00 95.38 74 GLU A C 1
ATOM 587 O O . GLU A 1 74 ? -6.640 -1.939 -13.576 1.00 95.38 74 GLU A O 1
ATOM 592 N N . GLY A 1 75 ? -6.174 -0.368 -12.050 1.00 94.56 75 GLY A N 1
ATOM 593 C CA . GLY A 1 75 ? -6.719 -1.152 -10.950 1.00 94.56 75 GLY A CA 1
ATOM 594 C C . GLY A 1 75 ? -6.931 -0.367 -9.664 1.00 94.56 75 GLY A C 1
ATOM 595 O O . GLY A 1 75 ? -6.914 0.864 -9.637 1.00 94.56 75 GLY A O 1
ATOM 596 N N . VAL A 1 76 ? -7.131 -1.116 -8.580 1.00 96.12 76 VAL A N 1
ATOM 597 C CA . VAL A 1 76 ? -7.166 -0.595 -7.212 1.00 96.12 76 VAL A CA 1
ATOM 598 C C . VAL A 1 76 ? -5.879 -1.017 -6.518 1.00 96.12 76 VAL A C 1
ATOM 600 O O . VAL A 1 76 ? -5.612 -2.209 -6.378 1.00 96.12 76 VAL A O 1
ATOM 603 N N . CYS A 1 77 ? -5.088 -0.042 -6.082 1.00 95.12 77 CYS A N 1
ATOM 604 C CA . CYS A 1 77 ? -3.819 -0.271 -5.403 1.00 95.12 77 CYS A CA 1
ATOM 605 C C . CYS A 1 77 ? -3.923 0.071 -3.928 1.00 95.12 77 CYS A C 1
ATOM 607 O O . CYS A 1 77 ? -4.610 1.014 -3.534 1.00 95.12 77 CYS A O 1
ATOM 609 N N . GLU A 1 78 ? -3.148 -0.649 -3.128 1.00 94.81 78 GLU A N 1
ATOM 610 C CA . GLU A 1 78 ? -2.856 -0.282 -1.752 1.00 94.81 78 GLU A CA 1
ATOM 611 C C . GLU A 1 78 ? -1.704 0.729 -1.727 1.00 94.81 78 GLU A C 1
ATOM 613 O O . GLU A 1 78 ? -0.634 0.475 -2.288 1.00 94.81 78 GLU A O 1
ATOM 618 N N . LYS A 1 79 ? -1.902 1.865 -1.050 1.00 95.38 79 LYS A N 1
ATOM 619 C CA . LYS A 1 79 ? -0.858 2.851 -0.743 1.00 95.38 79 LYS A CA 1
ATOM 620 C C . LYS A 1 79 ? 0.094 2.281 0.310 1.00 95.38 79 LYS A C 1
ATOM 622 O O . LYS A 1 79 ? 0.047 2.622 1.491 1.00 95.38 79 LYS A O 1
ATOM 627 N N . ASN A 1 80 ? 0.905 1.328 -0.127 1.00 93.81 80 ASN A N 1
ATOM 628 C CA . ASN A 1 80 ? 1.720 0.473 0.724 1.00 93.81 80 ASN A CA 1
ATOM 629 C C . ASN A 1 80 ? 3.114 1.042 1.018 1.00 93.81 80 ASN A C 1
ATOM 631 O O . ASN A 1 80 ? 3.856 0.423 1.786 1.00 93.81 80 ASN A O 1
ATOM 635 N N . HIS A 1 81 ? 3.475 2.184 0.412 1.00 93.12 81 HIS A N 1
ATOM 636 C CA . HIS A 1 81 ? 4.789 2.818 0.578 1.00 93.12 81 HIS A CA 1
ATOM 637 C C . HIS A 1 81 ? 5.939 1.811 0.407 1.00 93.12 81 HIS A C 1
ATOM 639 O O . HIS A 1 81 ? 6.857 1.735 1.222 1.00 93.12 81 HIS A O 1
ATOM 645 N N . TYR A 1 82 ? 5.819 0.934 -0.601 1.00 92.88 82 TYR A N 1
ATOM 646 C CA . TYR A 1 82 ? 6.726 -0.195 -0.820 1.00 92.88 82 TYR A CA 1
ATOM 647 C C . TYR A 1 82 ? 8.199 0.222 -0.801 1.00 92.88 82 TYR A C 1
ATOM 649 O O . TYR A 1 82 ? 9.018 -0.443 -0.173 1.00 92.88 82 TYR A O 1
ATOM 657 N N . TRP A 1 83 ? 8.517 1.337 -1.451 1.00 90.50 83 TRP A N 1
ATOM 658 C CA . TRP A 1 83 ? 9.881 1.811 -1.650 1.00 90.50 83 TRP A CA 1
ATOM 659 C C . TRP A 1 83 ? 10.500 2.356 -0.361 1.00 90.50 83 TRP A C 1
ATOM 661 O O . TRP A 1 83 ? 11.666 2.104 -0.074 1.00 90.50 83 TRP A O 1
ATOM 671 N N . GLU A 1 84 ? 9.710 3.034 0.470 1.00 88.69 84 GLU A N 1
ATOM 672 C CA . GLU A 1 84 ? 10.103 3.502 1.804 1.00 88.69 84 GLU A CA 1
ATOM 673 C C . GLU A 1 84 ? 10.151 2.366 2.838 1.00 88.69 84 GLU A C 1
ATOM 675 O O . GLU A 1 84 ? 10.800 2.486 3.883 1.00 88.69 84 GLU A O 1
ATOM 680 N N . ASN A 1 85 ? 9.461 1.260 2.553 1.00 88.62 85 ASN A N 1
ATOM 681 C CA . ASN A 1 85 ? 9.388 0.067 3.391 1.00 88.62 85 ASN A CA 1
ATOM 682 C C . ASN A 1 85 ? 10.300 -1.076 2.914 1.00 88.62 85 ASN A C 1
ATOM 684 O O . ASN A 1 85 ? 10.305 -2.143 3.537 1.00 88.62 85 ASN A O 1
ATOM 688 N N . PHE A 1 86 ? 11.064 -0.887 1.835 1.00 86.56 86 PHE A N 1
ATOM 689 C CA . PHE A 1 86 ? 11.931 -1.923 1.282 1.00 86.56 86 PHE A CA 1
ATOM 690 C C . PHE A 1 86 ? 13.006 -2.329 2.301 1.00 86.56 86 PHE A C 1
ATOM 692 O O . PHE A 1 86 ? 13.628 -1.483 2.937 1.00 86.56 86 PHE A O 1
ATOM 699 N N . GLY A 1 87 ? 13.185 -3.638 2.500 1.00 84.62 87 GLY A N 1
ATOM 700 C CA . GLY A 1 87 ? 14.111 -4.187 3.498 1.00 84.62 87 GLY A CA 1
ATOM 701 C C . GLY A 1 87 ? 13.646 -4.100 4.960 1.00 84.62 87 GLY A C 1
ATOM 702 O O . GLY A 1 87 ? 14.296 -4.682 5.823 1.00 84.62 87 GLY A O 1
ATOM 703 N N . LYS A 1 88 ? 12.519 -3.436 5.263 1.00 87.69 88 LYS A N 1
ATOM 704 C CA . LYS A 1 88 ? 11.974 -3.354 6.630 1.00 87.69 88 LYS A CA 1
ATOM 705 C C . LYS A 1 88 ? 11.118 -4.573 6.981 1.00 87.69 88 LYS A C 1
ATOM 707 O O . LYS A 1 88 ? 10.421 -5.124 6.122 1.00 87.69 88 LYS A O 1
ATOM 712 N N . GLU A 1 89 ? 11.079 -4.928 8.268 1.00 89.88 89 GLU A N 1
ATOM 713 C CA . GLU A 1 89 ? 10.194 -5.974 8.800 1.00 89.88 89 GLU A CA 1
ATOM 714 C C . GLU A 1 89 ? 8.725 -5.680 8.468 1.00 89.88 89 GLU A C 1
ATOM 716 O O . GLU A 1 89 ? 8.262 -4.550 8.659 1.00 89.88 89 GLU A O 1
ATOM 721 N N . LYS A 1 90 ? 7.997 -6.690 7.960 1.00 91.44 90 LYS A N 1
ATOM 722 C CA . LYS A 1 90 ? 6.566 -6.605 7.613 1.00 91.44 90 LYS A CA 1
ATOM 723 C C . LYS A 1 90 ? 5.744 -6.055 8.778 1.00 91.44 90 LYS A C 1
ATOM 725 O O . LYS A 1 90 ? 6.066 -6.315 9.928 1.00 91.44 90 LYS A O 1
ATOM 730 N N . PHE A 1 91 ? 4.669 -5.329 8.463 1.00 94.56 91 PHE A N 1
ATOM 731 C CA . PHE A 1 91 ? 3.744 -4.850 9.489 1.00 94.56 91 PHE A CA 1
ATOM 732 C C . PHE A 1 91 ? 3.272 -6.016 10.358 1.00 94.56 91 PHE A C 1
ATOM 734 O O . PHE A 1 91 ? 2.868 -7.052 9.830 1.00 94.56 91 PHE A O 1
ATOM 741 N N . CYS A 1 92 ? 3.366 -5.836 11.670 1.00 94.81 92 CYS A N 1
ATOM 742 C CA . CYS A 1 92 ? 3.180 -6.897 12.657 1.00 94.81 92 CYS A CA 1
ATOM 743 C C . CYS A 1 92 ? 2.112 -6.539 13.705 1.00 94.81 92 CYS A C 1
ATOM 745 O O . CYS A 1 92 ? 1.985 -7.227 14.717 1.00 94.81 92 CYS A O 1
ATOM 747 N N . GLY A 1 93 ? 1.368 -5.449 13.489 1.00 95.62 93 GLY A N 1
ATOM 748 C CA . GLY A 1 93 ? 0.206 -5.122 14.305 1.00 95.62 93 GLY A CA 1
ATOM 749 C C . GLY A 1 93 ? -0.931 -6.117 14.079 1.00 95.62 93 GLY A C 1
ATOM 750 O O . GLY A 1 93 ? -1.006 -6.787 13.048 1.00 95.62 93 GLY A O 1
ATOM 751 N N . TRP A 1 94 ? -1.836 -6.200 15.045 1.00 97.06 94 TRP A N 1
ATOM 752 C CA . TRP A 1 94 ? -2.978 -7.110 15.014 1.00 97.06 94 TRP A CA 1
ATOM 753 C C . TRP A 1 94 ? -4.271 -6.366 15.346 1.00 97.06 94 TRP A C 1
ATOM 755 O O . TRP A 1 94 ? -4.250 -5.200 15.742 1.00 97.06 94 TRP A O 1
ATOM 765 N N . SER A 1 95 ? -5.413 -7.003 15.107 1.00 97.94 95 SER A N 1
ATOM 766 C CA . SER A 1 95 ? -6.724 -6.376 15.280 1.00 97.94 95 SER A CA 1
ATOM 767 C C . SER A 1 95 ? -7.607 -7.199 16.204 1.00 97.94 95 SER A C 1
ATOM 769 O O . SER A 1 95 ? -7.588 -8.428 16.133 1.00 97.94 95 SER A O 1
ATOM 771 N N . THR A 1 96 ? -8.390 -6.531 17.050 1.00 97.88 96 THR A N 1
ATOM 772 C CA . THR A 1 96 ? -9.382 -7.199 17.913 1.00 97.88 96 THR A CA 1
ATOM 773 C C . THR A 1 96 ? -10.597 -7.664 17.116 1.00 97.88 96 THR A C 1
ATOM 775 O O . THR A 1 96 ? -11.330 -8.547 17.555 1.00 97.88 96 THR A O 1
ATOM 778 N N . TYR A 1 97 ? -10.795 -7.094 15.919 1.00 98.25 97 TYR A N 1
ATOM 779 C CA . TYR A 1 97 ? -11.973 -7.297 15.080 1.00 98.25 97 TYR A CA 1
ATOM 780 C C . TYR A 1 97 ? -13.281 -6.867 15.757 1.00 98.25 97 TYR A C 1
ATOM 782 O O . TYR A 1 97 ? -14.349 -7.400 15.437 1.00 98.25 97 TYR A O 1
ATOM 790 N N . ALA A 1 98 ? -13.207 -5.890 16.668 1.00 98.25 98 ALA A N 1
ATOM 791 C CA . ALA A 1 98 ? -14.369 -5.265 17.283 1.00 98.25 98 ALA A CA 1
ATOM 792 C C . ALA A 1 98 ? -15.381 -4.793 16.236 1.00 98.25 98 ALA A C 1
ATOM 794 O O . ALA A 1 98 ? -15.011 -4.343 15.149 1.00 98.25 98 ALA A O 1
ATOM 795 N N . LYS A 1 99 ? -16.671 -4.883 16.570 1.00 98.25 99 LYS A N 1
ATOM 796 C CA . LYS A 1 99 ? -17.743 -4.438 15.674 1.00 98.25 99 LYS A CA 1
ATOM 797 C C . LYS A 1 99 ? -17.691 -2.922 15.499 1.00 98.25 99 LYS A C 1
ATOM 799 O O . LYS A 1 99 ? -17.635 -2.193 16.482 1.00 98.25 99 LYS A O 1
ATOM 804 N N . CYS A 1 100 ? -17.819 -2.462 14.263 1.00 98.44 100 CYS A N 1
ATOM 805 C CA . CYS A 1 100 ? -17.829 -1.044 13.917 1.00 98.44 100 CYS A CA 1
ATOM 806 C C . CYS A 1 100 ? -18.846 -0.754 12.809 1.00 98.44 100 CYS A C 1
ATOM 808 O O . CYS A 1 100 ? -19.270 -1.653 12.076 1.00 98.44 100 CYS A O 1
ATOM 810 N N . LYS A 1 101 ? -19.238 0.514 12.681 1.00 98.25 101 LYS A N 1
ATOM 811 C CA . LYS A 1 101 ? -20.032 1.030 11.556 1.00 98.25 101 LYS A CA 1
ATOM 812 C C . LYS A 1 101 ? -19.205 1.954 10.672 1.00 98.25 101 LYS A C 1
ATOM 814 O O . LYS A 1 101 ? -19.413 1.990 9.464 1.00 98.25 101 LYS A O 1
ATOM 819 N N . THR A 1 102 ? -18.295 2.711 11.272 1.00 98.06 102 THR A N 1
ATOM 820 C CA . THR A 1 102 ? -17.454 3.698 10.599 1.00 98.06 102 THR A CA 1
ATOM 821 C C . THR A 1 102 ? -16.021 3.613 11.103 1.00 98.06 102 THR A C 1
ATOM 823 O O . THR A 1 102 ? -15.766 3.085 12.183 1.00 98.06 102 THR A O 1
ATOM 826 N N . ASP A 1 103 ? -15.081 4.180 10.346 1.00 97.44 103 ASP A N 1
ATOM 827 C CA . ASP A 1 103 ? -13.677 4.277 10.766 1.00 97.44 103 ASP A CA 1
ATOM 828 C C . ASP A 1 103 ? -13.509 4.982 12.124 1.00 97.44 103 ASP A C 1
ATOM 830 O O . ASP A 1 103 ? -12.564 4.690 12.844 1.00 97.44 103 ASP A O 1
ATOM 834 N N . ALA A 1 104 ? -14.433 5.879 12.494 1.00 97.75 104 ALA A N 1
ATOM 835 C CA . ALA A 1 104 ? -14.399 6.609 13.761 1.00 97.75 104 ALA A CA 1
ATOM 836 C C . ALA A 1 104 ? -14.747 5.745 14.989 1.00 97.75 104 ALA A C 1
ATOM 838 O O . ALA A 1 104 ? -14.518 6.179 16.121 1.00 97.75 104 ALA A O 1
ATOM 839 N N . ASP A 1 105 ? -15.295 4.546 14.769 1.00 98.31 105 ASP A N 1
ATOM 840 C CA . ASP A 1 105 ? -15.560 3.564 15.825 1.00 98.31 105 ASP A CA 1
ATOM 841 C C . ASP A 1 105 ? -14.319 2.718 16.152 1.00 98.31 105 ASP A C 1
ATOM 843 O O . ASP A 1 105 ? -14.354 1.918 17.085 1.00 98.31 105 ASP A O 1
ATOM 847 N N . CYS A 1 106 ? -13.239 2.876 15.383 1.00 98.19 106 CYS A N 1
ATOM 848 C CA . CYS A 1 106 ? -11.992 2.146 15.548 1.00 98.19 106 CYS A CA 1
ATOM 849 C C . CYS A 1 106 ? -10.878 3.083 16.014 1.00 98.19 106 CYS A C 1
ATOM 851 O O . CYS A 1 106 ? -10.802 4.239 15.592 1.00 98.19 106 CYS A O 1
ATOM 853 N N . GLU A 1 107 ? -9.978 2.579 16.850 1.00 97.50 107 GLU A N 1
ATOM 854 C CA . GLU A 1 107 ? -8.816 3.324 17.316 1.00 97.50 107 GLU A CA 1
ATOM 855 C C . GLU A 1 107 ? -7.554 2.465 17.358 1.00 97.50 107 GLU A C 1
ATOM 857 O O . GLU A 1 107 ? -7.590 1.237 17.448 1.00 97.50 107 GLU A O 1
ATOM 862 N N . THR A 1 108 ? -6.411 3.138 17.242 1.00 96.62 108 THR A N 1
ATOM 863 C CA . THR A 1 108 ? -5.116 2.505 17.472 1.00 96.62 108 THR A CA 1
ATOM 864 C C . THR A 1 108 ? -4.874 2.446 18.975 1.00 96.62 108 THR A C 1
ATOM 866 O O . THR A 1 108 ? -4.753 3.491 19.613 1.00 96.62 108 THR A O 1
ATOM 869 N N . GLY A 1 109 ? -4.768 1.235 19.509 1.00 95.56 109 GLY A N 1
ATOM 870 C CA . GLY A 1 109 ? -4.522 0.944 20.914 1.00 95.56 109 GLY A CA 1
ATOM 871 C C . GLY A 1 109 ? -3.293 0.063 21.139 1.00 95.56 109 GLY A C 1
ATOM 872 O O . GLY A 1 109 ? -2.427 -0.097 20.269 1.00 95.56 109 GLY A O 1
ATOM 873 N N . GLY A 1 110 ? -3.223 -0.529 22.331 1.00 94.44 110 GLY A N 1
ATOM 874 C CA . GLY A 1 110 ? -2.019 -1.184 22.839 1.00 94.44 110 GLY A CA 1
ATOM 875 C C . GLY A 1 110 ? -0.936 -0.185 23.247 1.00 94.44 110 GLY A C 1
ATOM 876 O O . GLY A 1 110 ? -0.891 0.954 22.782 1.00 94.44 110 GLY A O 1
ATOM 877 N N . CYS A 1 111 ? -0.027 -0.614 24.122 1.00 94.06 111 CYS A N 1
ATOM 878 C CA . CYS A 1 111 ? 0.966 0.288 24.713 1.00 94.06 111 CYS A CA 1
ATOM 879 C C . CYS A 1 111 ? 1.926 0.908 23.676 1.00 94.06 111 CYS A C 1
ATOM 881 O O . CYS A 1 111 ? 2.425 2.014 23.867 1.00 94.06 111 CYS A O 1
ATOM 883 N N . SER A 1 112 ? 2.159 0.218 22.560 1.00 94.75 112 SER A N 1
ATOM 884 C CA . SER A 1 112 ? 3.070 0.631 21.487 1.00 94.75 112 SER A CA 1
ATOM 885 C C . SER A 1 112 ? 2.335 0.933 20.175 1.00 94.75 112 SER A C 1
ATOM 887 O O . SER A 1 112 ? 2.968 1.014 19.122 1.00 94.75 112 SER A O 1
ATOM 889 N N . GLY A 1 113 ? 1.006 1.088 20.219 1.00 94.19 113 GLY A N 1
ATOM 890 C CA . GLY A 1 113 ? 0.179 1.350 19.040 1.00 94.19 113 GLY A CA 1
ATOM 891 C C . GLY A 1 113 ? 0.043 0.154 18.091 1.00 94.19 113 GLY A C 1
ATOM 892 O O . GLY A 1 113 ? -0.174 0.336 16.896 1.00 94.19 113 GLY A O 1
ATOM 893 N N . GLN A 1 114 ? 0.223 -1.070 18.593 1.00 96.12 114 GLN A N 1
ATOM 894 C CA . GLN A 1 114 ? 0.225 -2.297 17.792 1.00 96.12 114 GLN A CA 1
ATOM 895 C C . GLN A 1 114 ? -1.171 -2.880 17.534 1.00 96.12 114 GLN A C 1
ATOM 897 O O . GLN A 1 114 ? -1.316 -3.766 16.685 1.00 96.12 114 GLN A O 1
ATOM 902 N N . VAL A 1 115 ? -2.190 -2.420 18.262 1.00 97.44 115 VAL A N 1
ATOM 903 C CA . VAL A 1 115 ? -3.544 -2.979 18.203 1.00 97.44 115 VAL A CA 1
ATOM 904 C C . VAL A 1 115 ? -4.448 -2.034 17.423 1.00 97.44 115 VAL A C 1
ATOM 906 O O . VAL A 1 115 ? -4.459 -0.836 17.673 1.00 97.44 115 VAL A O 1
ATOM 909 N N . CYS A 1 116 ? -5.211 -2.565 16.475 1.00 98.06 116 CYS A N 1
ATOM 910 C CA . CYS A 1 116 ? -6.376 -1.874 15.933 1.00 98.06 116 CYS A CA 1
ATOM 911 C C . CYS A 1 116 ? -7.611 -2.437 16.623 1.00 98.06 116 CYS A C 1
ATOM 913 O O . CYS A 1 116 ? -7.940 -3.615 16.450 1.00 98.06 116 CYS A O 1
ATOM 915 N N . GLU A 1 117 ? -8.251 -1.607 17.429 1.00 98.19 117 GLU A N 1
ATOM 916 C CA . GLU A 1 117 ? -9.319 -2.009 18.330 1.00 98.19 117 GLU A CA 1
ATOM 917 C C . GLU A 1 117 ? -10.567 -1.150 18.162 1.00 98.19 117 GLU A C 1
ATOM 919 O O . GLU A 1 117 ? -10.565 -0.137 17.458 1.00 98.19 117 GLU A O 1
ATOM 924 N N . GLY A 1 118 ? -11.661 -1.600 18.767 1.00 98.19 118 GLY A N 1
ATOM 925 C CA . GLY A 1 118 ? -12.858 -0.787 18.904 1.00 98.19 118 GLY A CA 1
ATOM 926 C C . GLY A 1 118 ? -12.625 0.322 19.921 1.00 98.19 118 GLY A C 1
ATOM 927 O O . GLY A 1 118 ? -11.924 0.141 20.917 1.00 98.19 118 GLY A O 1
ATOM 928 N N . LYS A 1 119 ? -13.253 1.471 19.690 1.00 97.62 119 LYS A N 1
ATOM 929 C CA . LYS A 1 119 ? -13.144 2.612 20.591 1.00 97.62 119 LYS A CA 1
ATOM 930 C C . LYS A 1 119 ? -13.591 2.248 22.010 1.00 97.62 119 LYS A C 1
ATOM 932 O O . LYS A 1 119 ? -14.747 1.877 22.220 1.00 97.62 119 LYS A O 1
ATOM 937 N N . GLY A 1 120 ? -12.693 2.411 22.978 1.00 94.62 120 GLY A N 1
ATOM 938 C CA . GLY A 1 120 ? -12.933 2.127 24.391 1.00 94.62 120 GLY A CA 1
ATOM 939 C C . GLY A 1 120 ? -12.689 0.678 24.826 1.00 94.62 120 GLY A C 1
ATOM 940 O O . GLY A 1 120 ? -13.001 0.364 25.973 1.00 94.62 120 GLY A O 1
ATOM 941 N N . GLU A 1 121 ? -12.142 -0.197 23.971 1.00 95.44 121 GLU A N 1
ATOM 942 C CA . GLU A 1 121 ? -11.731 -1.549 24.392 1.00 95.44 121 GLU A CA 1
ATOM 943 C C . GLU A 1 121 ? -10.534 -1.513 25.353 1.00 95.44 121 GLU A C 1
ATOM 945 O O . GLU A 1 121 ? -10.517 -2.258 26.334 1.00 95.44 121 GLU A O 1
ATOM 950 N N . GLY A 1 122 ? -9.566 -0.620 25.116 1.00 92.44 122 GLY A N 1
ATOM 951 C CA . GLY A 1 122 ? -8.441 -0.397 26.021 1.00 92.44 122 GLY A CA 1
ATOM 952 C C . GLY A 1 122 ? -7.544 -1.624 26.186 1.00 92.44 122 GLY A C 1
ATOM 953 O O . GLY A 1 122 ? -7.133 -1.938 27.306 1.00 92.44 122 GLY A O 1
ATOM 954 N N . THR A 1 123 ? -7.251 -2.340 25.096 1.00 94.75 123 THR A N 1
ATOM 955 C CA . THR A 1 123 ? -6.440 -3.564 25.125 1.00 94.75 123 THR A CA 1
ATOM 956 C C . THR A 1 123 ? -5.072 -3.293 25.741 1.00 94.75 123 THR A C 1
ATOM 958 O O . THR A 1 123 ? -4.259 -2.528 25.217 1.00 94.75 123 THR A O 1
ATOM 961 N N . ILE A 1 124 ? -4.780 -3.989 26.840 1.00 93.50 124 ILE A N 1
ATOM 962 C CA . ILE A 1 124 ? -3.486 -3.915 27.517 1.00 93.50 124 ILE A CA 1
ATOM 963 C C . ILE A 1 124 ? -2.535 -4.930 26.885 1.00 93.50 124 ILE A C 1
ATOM 965 O O . ILE A 1 124 ? -2.790 -6.133 26.874 1.00 93.50 124 ILE A O 1
ATOM 969 N N . THR A 1 125 ? -1.405 -4.438 26.391 1.00 94.38 125 THR A N 1
ATOM 970 C CA . THR A 1 125 ? -0.310 -5.242 25.839 1.00 94.38 125 THR A CA 1
ATOM 971 C C . THR A 1 125 ? 0.981 -4.955 26.596 1.00 94.38 125 THR A C 1
ATOM 973 O O . THR A 1 125 ? 1.072 -3.982 27.347 1.00 94.38 125 THR A O 1
ATOM 976 N N . THR A 1 126 ? 2.0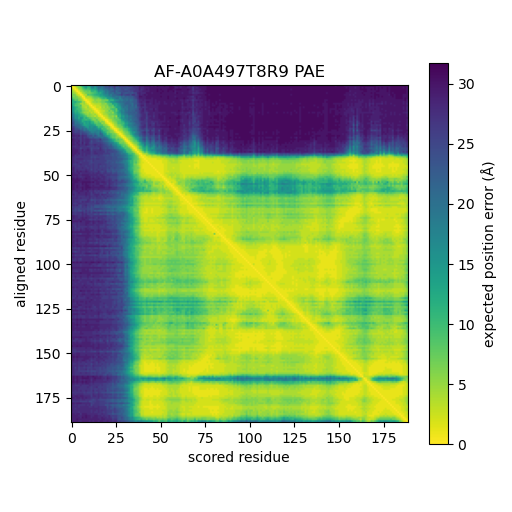29 -5.738 26.342 1.00 92.81 126 THR A N 1
ATOM 977 C CA . THR A 1 126 ? 3.384 -5.310 26.701 1.00 92.81 126 THR A CA 1
ATOM 978 C C . THR A 1 126 ? 3.761 -4.029 25.941 1.00 92.81 126 THR A C 1
ATOM 980 O O . THR A 1 126 ? 3.255 -3.758 24.844 1.00 92.81 126 THR A O 1
ATOM 983 N N . CYS A 1 127 ? 4.641 -3.226 26.543 1.00 92.81 127 CYS A N 1
ATOM 984 C CA . CYS A 1 127 ? 5.152 -1.962 25.994 1.00 92.81 127 CYS A CA 1
ATOM 985 C C . CYS A 1 127 ? 6.449 -2.160 25.196 1.00 92.81 127 CYS A C 1
ATOM 987 O O . CYS A 1 127 ? 7.394 -1.379 25.306 1.00 92.81 127 CYS A O 1
ATOM 989 N N . GLU A 1 128 ? 6.526 -3.249 24.436 1.00 91.94 128 GLU A N 1
ATOM 990 C CA . GLU A 1 128 ? 7.674 -3.528 23.581 1.00 91.94 128 GLU A CA 1
ATOM 991 C C . GLU A 1 128 ? 7.624 -2.643 22.340 1.00 91.94 128 GLU A C 1
ATOM 993 O O . GLU A 1 128 ? 6.701 -2.740 21.540 1.00 91.94 128 GLU A O 1
ATOM 998 N N . MET A 1 129 ? 8.631 -1.797 22.142 1.00 88.25 129 MET A N 1
ATOM 999 C CA . MET A 1 129 ? 8.711 -0.959 20.948 1.00 88.25 129 MET A CA 1
ATOM 1000 C C . MET A 1 129 ? 9.303 -1.757 19.785 1.00 88.25 129 MET A C 1
ATOM 1002 O O . MET A 1 129 ? 10.434 -2.233 19.865 1.00 88.25 129 MET A O 1
ATOM 1006 N N . ARG A 1 130 ? 8.542 -1.886 18.692 1.00 92.25 130 ARG A N 1
ATOM 1007 C CA . ARG A 1 130 ? 8.994 -2.510 17.441 1.00 92.25 130 ARG A CA 1
ATOM 1008 C C . ARG A 1 130 ? 8.657 -1.626 16.251 1.00 92.25 130 ARG A C 1
ATOM 1010 O O . ARG A 1 130 ? 7.530 -1.148 16.126 1.00 92.25 130 ARG A O 1
ATOM 1017 N N . ASP A 1 131 ? 9.602 -1.487 15.327 1.00 88.81 131 ASP A N 1
ATOM 1018 C CA . ASP A 1 131 ? 9.430 -0.657 14.127 1.00 88.81 131 ASP A CA 1
ATOM 1019 C C . ASP A 1 131 ? 8.271 -1.132 13.238 1.00 88.81 131 ASP A C 1
ATOM 1021 O O . ASP A 1 131 ? 7.619 -0.332 12.565 1.00 88.81 131 ASP A O 1
ATOM 1025 N N . CYS A 1 132 ? 7.965 -2.433 13.262 1.00 92.25 132 CYS A N 1
ATOM 1026 C CA . CYS A 1 132 ? 6.881 -3.012 12.477 1.00 92.25 132 CYS A CA 1
ATOM 1027 C C . CYS A 1 132 ? 5.471 -2.585 12.925 1.00 92.25 132 CYS A C 1
ATOM 1029 O O . CYS A 1 132 ? 4.527 -2.815 12.167 1.00 92.25 132 CYS A O 1
ATOM 1031 N N . TYR A 1 133 ? 5.309 -1.941 14.090 1.00 91.44 133 TYR A N 1
ATOM 1032 C CA . TYR A 1 133 ? 4.029 -1.369 14.532 1.00 91.44 133 TYR A CA 1
ATOM 1033 C C . TYR A 1 133 ? 3.725 -0.013 13.890 1.00 91.44 133 TYR A C 1
ATOM 1035 O O . TYR A 1 133 ? 2.566 0.309 13.658 1.00 91.44 133 TYR A O 1
ATOM 1043 N N . ASN A 1 134 ? 4.746 0.771 13.535 1.00 83.00 134 ASN A N 1
ATOM 1044 C CA . ASN A 1 134 ? 4.571 2.096 12.936 1.00 83.00 134 ASN A CA 1
ATOM 1045 C C . ASN A 1 134 ? 4.942 2.090 11.448 1.00 83.00 134 ASN A C 1
ATOM 1047 O O . ASN A 1 134 ? 5.819 2.828 10.991 1.00 83.00 134 ASN A O 1
ATOM 1051 N N . ARG A 1 135 ? 4.294 1.215 10.670 1.00 85.88 135 ARG A N 1
ATOM 1052 C CA . ARG A 1 135 ? 4.543 1.140 9.227 1.00 85.88 135 ARG A CA 1
ATOM 1053 C C . ARG A 1 135 ? 3.694 2.156 8.469 1.00 85.88 135 ARG A C 1
ATOM 1055 O O . ARG A 1 135 ? 2.467 2.178 8.570 1.00 85.88 135 ARG A O 1
ATOM 1062 N N . GLN A 1 136 ? 4.354 2.940 7.622 1.00 86.44 136 GLN A N 1
ATOM 1063 C CA . GLN A 1 136 ? 3.691 3.910 6.761 1.00 86.44 136 GLN A CA 1
ATOM 1064 C C . GLN A 1 136 ? 2.649 3.235 5.855 1.00 86.44 136 GLN A C 1
ATOM 1066 O O . GLN A 1 136 ? 2.906 2.186 5.263 1.00 86.44 136 GLN A O 1
ATOM 1071 N N . GLY A 1 137 ? 1.474 3.855 5.752 1.00 88.56 137 GLY A N 1
ATOM 1072 C CA . GLY A 1 137 ? 0.345 3.380 4.948 1.00 88.56 137 GLY A CA 1
ATOM 1073 C C . GLY A 1 137 ? -0.739 2.655 5.747 1.00 88.56 137 GLY A C 1
ATOM 1074 O O . GLY A 1 137 ? -1.906 2.747 5.368 1.00 88.56 137 GLY A O 1
ATOM 1075 N N . 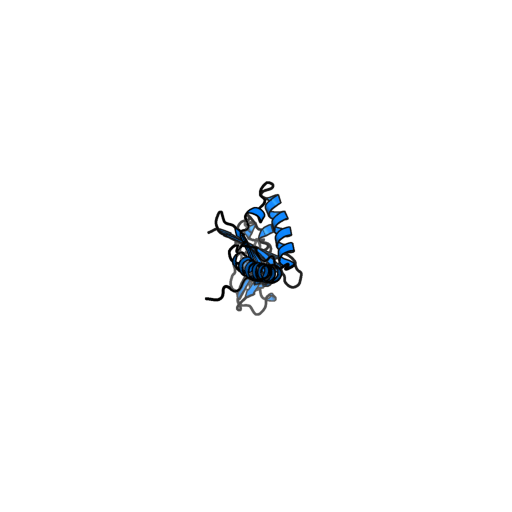TYR A 1 138 ? -0.396 1.997 6.861 1.00 93.69 138 TYR A N 1
ATOM 1076 C CA . TYR A 1 138 ? -1.377 1.282 7.681 1.00 93.69 138 TYR A CA 1
ATOM 1077 C C . TYR A 1 138 ? -2.219 2.248 8.513 1.00 93.69 138 TYR A C 1
ATOM 1079 O O . TYR A 1 138 ? -1.715 3.202 9.112 1.00 93.69 138 TYR A O 1
ATOM 1087 N N . LYS A 1 139 ? -3.527 1.998 8.533 1.00 94.94 139 LYS A N 1
ATOM 1088 C CA . LYS A 1 139 ? -4.517 2.719 9.332 1.00 94.94 139 LYS A CA 1
ATOM 1089 C C . LYS A 1 139 ? -5.484 1.721 9.955 1.00 94.94 139 LYS A C 1
ATOM 1091 O O . LYS A 1 139 ? -5.833 0.728 9.319 1.00 94.94 139 LYS A O 1
ATOM 1096 N N . CYS A 1 140 ? -5.904 1.994 11.185 1.00 96.50 140 CYS A N 1
ATOM 1097 C CA . CYS A 1 140 ? -6.989 1.263 11.820 1.00 96.50 140 CYS A CA 1
ATOM 1098 C C . CYS A 1 140 ? -8.312 1.775 11.240 1.00 96.50 140 CYS A C 1
ATOM 1100 O O . CYS A 1 140 ? -8.566 2.980 11.260 1.00 96.50 140 CYS A O 1
ATOM 1102 N N . LYS A 1 141 ? -9.087 0.883 10.620 1.00 97.06 141 LYS A N 1
ATOM 1103 C CA . LYS A 1 141 ? -10.280 1.219 9.832 1.00 97.06 141 LYS A CA 1
ATOM 1104 C C . LYS A 1 141 ? -11.407 0.229 10.093 1.00 97.06 141 LYS A C 1
ATOM 1106 O O . LYS A 1 141 ? -11.154 -0.905 10.497 1.00 97.06 141 LYS A O 1
ATOM 1111 N N . CYS A 1 142 ? -12.634 0.632 9.785 1.00 97.75 142 CYS A N 1
ATOM 1112 C CA . CYS A 1 142 ? -13.782 -0.259 9.804 1.00 97.75 142 CYS A CA 1
ATOM 1113 C C . CYS A 1 142 ? -13.950 -0.938 8.443 1.00 97.75 142 CYS A C 1
ATOM 1115 O O . CYS A 1 142 ? -14.336 -0.304 7.461 1.00 97.75 142 CYS A O 1
ATOM 1117 N N . ILE A 1 143 ? -13.652 -2.233 8.376 1.00 97.06 143 ILE A N 1
ATOM 1118 C CA . ILE A 1 143 ? -13.733 -3.035 7.150 1.00 97.06 143 ILE A CA 1
ATOM 1119 C C . ILE A 1 143 ? -14.639 -4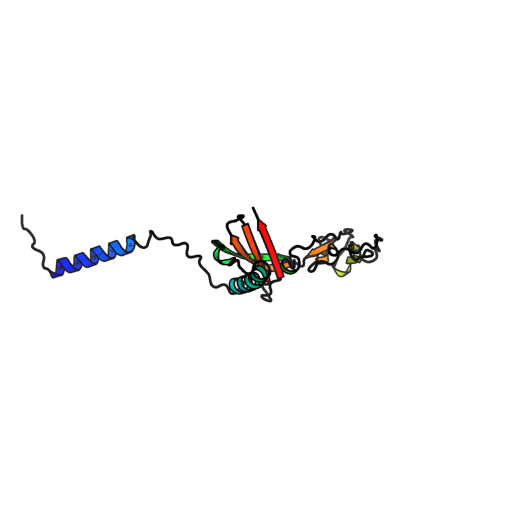.222 7.423 1.00 97.06 143 ILE A C 1
ATOM 1121 O O . ILE A 1 143 ? -14.436 -4.946 8.396 1.00 97.06 143 ILE A O 1
ATOM 1125 N N . ASP A 1 144 ? -15.660 -4.394 6.585 1.00 96.62 144 ASP A N 1
ATOM 1126 C CA . ASP A 1 144 ? -16.661 -5.459 6.713 1.00 96.62 144 ASP A CA 1
ATOM 1127 C C . ASP A 1 144 ? -17.275 -5.539 8.125 1.00 96.62 144 ASP A C 1
ATOM 1129 O O . ASP A 1 144 ? -17.483 -6.613 8.694 1.00 96.62 144 ASP A O 1
ATOM 1133 N N . GLY A 1 145 ? -17.534 -4.365 8.715 1.00 97.75 145 GLY A N 1
ATOM 1134 C CA . GLY A 1 145 ? -18.116 -4.214 10.051 1.00 97.75 145 GLY A CA 1
ATOM 1135 C C . GLY A 1 145 ? -17.171 -4.554 11.206 1.00 97.75 145 GLY A C 1
ATOM 1136 O O . GLY A 1 145 ? -17.648 -4.745 12.326 1.00 97.75 145 GLY A O 1
ATOM 1137 N N . LYS A 1 146 ? -15.858 -4.655 10.952 1.00 98.44 146 LYS A N 1
ATOM 1138 C CA . LYS A 1 146 ? -14.831 -4.986 11.949 1.00 98.44 146 LYS A CA 1
ATOM 1139 C C . LYS A 1 146 ? -13.653 -4.014 11.914 1.00 98.44 146 LYS A C 1
ATOM 1141 O O . LYS A 1 146 ? -13.171 -3.669 10.834 1.00 98.44 146 LYS A O 1
ATOM 1146 N N . CYS A 1 147 ? -13.152 -3.628 13.083 1.00 98.38 147 CYS A N 1
ATOM 1147 C CA . CYS A 1 147 ? -11.932 -2.834 13.201 1.00 98.38 147 CYS A CA 1
ATOM 1148 C C . CYS A 1 147 ? -10.718 -3.668 12.798 1.00 98.38 147 CYS A C 1
ATOM 1150 O O . CYS A 1 147 ? -10.457 -4.722 13.380 1.00 98.38 147 CYS A O 1
ATOM 1152 N N . GLN A 1 148 ? -10.019 -3.220 11.756 1.00 97.81 148 GLN A N 1
ATOM 1153 C CA . GLN A 1 148 ? -8.909 -3.930 11.131 1.00 97.81 148 GLN A CA 1
ATOM 1154 C C . GLN A 1 148 ? -7.813 -2.965 10.680 1.00 97.81 148 GLN A C 1
ATOM 1156 O O . GLN A 1 148 ? -8.081 -1.861 10.194 1.00 97.81 148 GLN A O 1
ATOM 1161 N N . TRP A 1 149 ? -6.560 -3.403 10.789 1.00 97.31 149 TRP A N 1
ATOM 1162 C CA . TRP A 1 149 ? -5.449 -2.739 10.118 1.00 97.31 149 TRP A CA 1
ATOM 1163 C C . TRP A 1 149 ? -5.579 -2.903 8.606 1.00 97.31 149 TRP A C 1
ATOM 1165 O O . TRP A 1 149 ? -5.663 -4.018 8.097 1.00 97.31 149 TRP A O 1
ATOM 1175 N N . SER A 1 150 ? -5.543 -1.796 7.872 1.00 95.25 150 SER A N 1
ATOM 1176 C CA . SER A 1 150 ? -5.556 -1.824 6.414 1.00 95.25 150 SER A CA 1
ATOM 1177 C C . SER A 1 150 ? -4.721 -0.713 5.822 1.00 95.25 150 SER A C 1
ATOM 1179 O O . SER A 1 150 ? -4.579 0.376 6.378 1.00 95.25 150 SER A O 1
ATOM 1181 N N . LEU A 1 151 ? -4.218 -0.989 4.628 1.00 94.50 151 LEU A N 1
ATOM 1182 C CA . LEU A 1 151 ? -3.685 0.024 3.742 1.00 94.50 151 LEU A CA 1
ATOM 1183 C C . LEU A 1 151 ? -4.835 0.789 3.082 1.00 94.50 151 LEU A C 1
ATOM 1185 O O . LEU A 1 151 ? -5.923 0.246 2.860 1.00 94.50 151 LEU A O 1
ATOM 1189 N N . LEU A 1 152 ? -4.597 2.059 2.762 1.00 91.69 152 LEU A N 1
ATOM 1190 C CA . LEU A 1 152 ? -5.541 2.844 1.971 1.00 91.69 152 LEU A CA 1
ATOM 1191 C C . LEU A 1 152 ? -5.583 2.305 0.541 1.00 91.69 152 LEU A C 1
ATOM 1193 O O . LEU A 1 152 ? -4.539 2.142 -0.089 1.00 91.69 152 LEU A O 1
ATOM 1197 N N . LYS A 1 153 ? -6.792 2.042 0.041 1.00 92.88 153 LYS A N 1
ATOM 1198 C CA . LYS A 1 153 ? -7.038 1.578 -1.327 1.00 92.88 153 LYS A CA 1
ATOM 1199 C C . LYS A 1 153 ? -7.559 2.724 -2.183 1.00 92.88 153 LYS A C 1
ATOM 1201 O O . LYS A 1 153 ? -8.451 3.452 -1.754 1.00 92.88 153 LYS A O 1
ATOM 1206 N N . GLN A 1 154 ? -7.014 2.876 -3.384 1.00 93.94 154 GLN A N 1
ATOM 1207 C CA . GLN A 1 154 ? -7.395 3.927 -4.331 1.00 93.94 154 GLN A CA 1
ATOM 1208 C C . GLN A 1 154 ? -7.173 3.476 -5.777 1.00 93.94 154 GLN A C 1
ATOM 1210 O O . GLN A 1 154 ? -6.428 2.527 -6.027 1.00 93.94 154 GLN A O 1
ATOM 1215 N N . GLN A 1 155 ? -7.831 4.144 -6.727 1.00 97.19 155 GLN A N 1
ATOM 1216 C CA . GLN A 1 155 ? -7.617 3.871 -8.146 1.00 97.19 155 GLN A CA 1
ATOM 1217 C C . GLN A 1 155 ? -6.195 4.262 -8.559 1.00 97.19 155 GLN A C 1
ATOM 1219 O O . GLN A 1 155 ? -5.702 5.335 -8.208 1.00 97.19 155 GLN A O 1
ATOM 1224 N N . CYS A 1 156 ? -5.543 3.398 -9.326 1.00 97.19 156 CYS A N 1
ATOM 1225 C CA . CYS A 1 156 ? -4.148 3.556 -9.711 1.00 97.19 156 CYS A CA 1
ATOM 1226 C C . CYS A 1 156 ? -3.870 3.015 -11.116 1.00 97.19 156 CYS A C 1
ATOM 1228 O O . CYS A 1 156 ? -4.620 2.204 -11.667 1.00 97.19 156 CYS A O 1
ATOM 1230 N N . TRP A 1 157 ? -2.720 3.415 -11.642 1.00 97.62 157 TRP A N 1
ATOM 1231 C CA . TRP A 1 157 ? -2.007 2.708 -12.691 1.00 97.62 157 TRP A CA 1
ATOM 1232 C C . TRP A 1 157 ? -0.977 1.769 -12.063 1.00 97.62 157 TRP A C 1
ATOM 1234 O O . TRP A 1 157 ? -0.208 2.171 -11.187 1.00 97.62 157 TRP A O 1
ATOM 1244 N N . ILE A 1 158 ? -0.952 0.524 -12.528 1.00 97.06 158 ILE A N 1
ATOM 1245 C CA . ILE A 1 158 ? 0.018 -0.507 -12.165 1.00 97.06 158 ILE A CA 1
ATOM 1246 C C . ILE A 1 158 ? 0.959 -0.678 -13.352 1.00 97.06 158 ILE A C 1
ATOM 1248 O O . ILE A 1 158 ? 0.567 -1.238 -14.377 1.00 97.06 158 ILE A O 1
ATOM 1252 N N . ILE A 1 159 ? 2.194 -0.200 -13.214 1.00 97.06 159 ILE A N 1
ATOM 1253 C CA . ILE A 1 159 ? 3.218 -0.294 -14.256 1.00 97.06 159 ILE A CA 1
ATOM 1254 C C . ILE A 1 159 ? 4.168 -1.425 -13.882 1.00 97.06 159 ILE A C 1
ATOM 1256 O O . ILE A 1 159 ? 4.925 -1.288 -12.923 1.00 97.06 159 ILE A O 1
ATOM 1260 N N . LYS A 1 160 ? 4.130 -2.537 -14.618 1.00 96.19 160 LYS A N 1
ATOM 1261 C CA . LYS A 1 160 ? 4.980 -3.714 -14.396 1.00 96.19 160 LYS A CA 1
ATOM 1262 C C . LYS A 1 160 ? 6.161 -3.707 -15.358 1.00 96.19 160 LYS A C 1
ATOM 1264 O O . LYS A 1 160 ? 5.962 -3.704 -16.570 1.00 96.19 160 LYS A O 1
ATOM 1269 N N . PHE A 1 161 ? 7.368 -3.774 -14.816 1.00 94.75 161 PHE A N 1
ATOM 1270 C CA . PHE A 1 161 ? 8.627 -3.914 -15.542 1.00 94.75 161 PHE A CA 1
ATOM 1271 C C . PHE A 1 161 ? 9.125 -5.348 -15.382 1.00 94.75 161 PHE A C 1
ATOM 1273 O O . PHE A 1 161 ? 9.621 -5.712 -14.315 1.00 94.75 161 PHE A O 1
ATOM 1280 N N . TYR A 1 162 ? 8.955 -6.166 -16.418 1.00 93.75 162 TYR A N 1
ATOM 1281 C CA . TYR A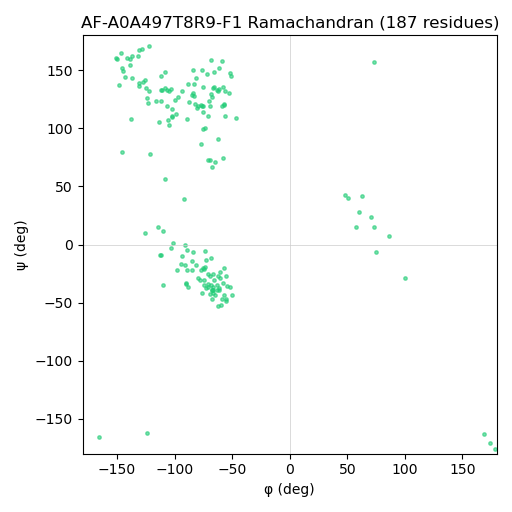 1 162 ? 9.349 -7.574 -16.409 1.00 93.75 162 TYR A CA 1
ATOM 1282 C C . TYR A 1 162 ? 10.834 -7.733 -16.757 1.00 93.75 162 TYR A C 1
ATOM 1284 O O . TYR A 1 162 ? 11.281 -7.199 -17.775 1.00 93.75 162 TYR A O 1
ATOM 1292 N N . TYR A 1 163 ? 11.575 -8.500 -15.955 1.00 89.44 163 TYR A N 1
ATOM 1293 C CA . TYR A 1 163 ? 13.009 -8.786 -16.118 1.00 89.44 163 TYR A CA 1
ATOM 1294 C C . TYR A 1 163 ? 13.290 -10.296 -15.995 1.00 89.44 163 TYR A C 1
ATOM 1296 O O . TYR A 1 163 ? 12.433 -11.056 -15.546 1.00 89.44 163 TYR A O 1
ATOM 1304 N N . HIS A 1 164 ? 14.459 -10.750 -16.465 1.00 78.19 164 HIS A N 1
ATOM 1305 C CA . HIS A 1 164 ? 14.708 -12.179 -16.727 1.00 78.19 164 HIS A CA 1
ATOM 1306 C C . HIS A 1 164 ? 15.459 -12.944 -15.629 1.00 78.19 164 HIS A C 1
ATOM 1308 O O . HIS A 1 164 ? 15.375 -14.164 -15.609 1.00 78.19 164 HIS A O 1
ATOM 1314 N N . LEU A 1 165 ? 16.219 -12.285 -14.748 1.00 72.50 165 LEU A N 1
ATOM 1315 C CA . LEU A 1 165 ? 17.083 -12.992 -13.794 1.00 72.50 165 LEU A CA 1
ATOM 1316 C C . LEU A 1 165 ? 17.043 -12.365 -12.388 1.00 72.50 165 LEU A C 1
ATOM 1318 O O . LEU A 1 165 ? 17.626 -11.298 -12.187 1.00 72.50 165 LEU A O 1
ATOM 1322 N N . PRO A 1 166 ? 16.398 -13.032 -11.408 1.00 77.00 166 PRO A N 1
ATOM 1323 C CA . PRO A 1 166 ? 15.396 -14.096 -11.601 1.00 77.00 166 PRO A CA 1
ATOM 1324 C C . PRO A 1 166 ? 14.200 -13.585 -12.419 1.00 77.00 166 PRO A C 1
ATOM 1326 O O . PRO A 1 166 ? 13.976 -12.374 -12.473 1.00 77.00 166 PRO A O 1
ATOM 1329 N N . GLU A 1 167 ? 13.438 -14.472 -13.064 1.00 86.19 167 GLU A N 1
ATOM 1330 C CA . GLU A 1 167 ? 12.242 -14.037 -13.791 1.00 86.19 167 GLU A CA 1
ATOM 1331 C C . GLU A 1 167 ? 11.253 -13.387 -12.825 1.00 86.19 167 GLU A C 1
ATOM 1333 O O . GLU A 1 167 ? 10.993 -13.865 -11.719 1.00 86.19 167 GLU A O 1
ATOM 1338 N N . GLY A 1 168 ? 10.722 -12.238 -13.213 1.00 91.62 168 GLY A N 1
ATOM 1339 C CA . GLY A 1 168 ? 9.877 -11.485 -12.311 1.00 91.62 168 GLY A CA 1
ATOM 1340 C C . GLY A 1 168 ? 9.486 -10.138 -12.863 1.00 91.62 16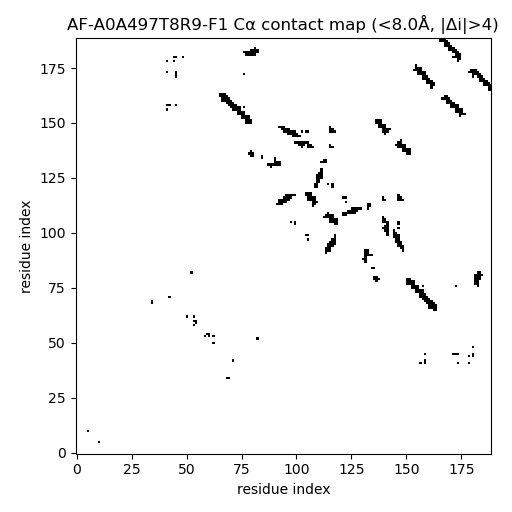8 GLY A C 1
ATOM 1341 O O . GLY A 1 168 ? 9.721 -9.815 -14.029 1.00 91.62 168 GLY A O 1
ATOM 1342 N N . TYR A 1 169 ? 8.869 -9.345 -11.998 1.00 93.50 169 TYR A N 1
ATOM 1343 C CA . TYR A 1 169 ? 8.582 -7.959 -12.305 1.00 93.50 169 TYR A CA 1
ATOM 1344 C C . TYR A 1 169 ? 8.690 -7.078 -11.068 1.00 93.50 169 TYR A C 1
ATOM 1346 O O . TYR A 1 169 ? 8.401 -7.492 -9.941 1.00 93.50 169 TYR A O 1
ATOM 1354 N N . LEU A 1 170 ? 9.072 -5.828 -11.310 1.00 93.88 170 LEU A N 1
ATOM 1355 C CA . LEU A 1 170 ? 8.841 -4.723 -10.391 1.00 93.88 170 LEU A CA 1
ATOM 1356 C C . LEU A 1 170 ? 7.587 -3.997 -10.851 1.00 93.88 170 LEU A C 1
ATOM 1358 O O . LEU A 1 170 ? 7.485 -3.633 -12.021 1.00 93.88 170 LEU A O 1
ATOM 1362 N N . ALA A 1 171 ? 6.626 -3.803 -9.955 1.00 96.06 171 ALA A N 1
ATOM 1363 C CA . ALA A 1 171 ? 5.464 -2.977 -10.229 1.00 96.06 171 ALA A CA 1
ATOM 1364 C C . ALA A 1 171 ? 5.540 -1.670 -9.449 1.00 96.06 171 ALA A C 1
ATOM 1366 O O . ALA A 1 171 ? 5.797 -1.680 -8.246 1.00 96.06 171 ALA A O 1
ATOM 1367 N N . VAL A 1 172 ? 5.254 -0.565 -10.128 1.00 97.19 172 VAL A N 1
ATOM 1368 C CA . VAL A 1 172 ? 5.079 0.760 -9.529 1.00 97.19 172 VAL A CA 1
ATOM 1369 C C . VAL A 1 172 ? 3.596 1.100 -9.553 1.00 97.19 172 VAL A C 1
ATOM 1371 O O . VAL A 1 172 ? 2.933 0.923 -10.577 1.00 97.19 172 VAL A O 1
ATOM 1374 N N . TYR A 1 173 ? 3.074 1.576 -8.425 1.00 97.31 173 TYR A N 1
ATOM 1375 C CA . TYR A 1 173 ? 1.688 2.017 -8.299 1.00 97.31 173 TYR A CA 1
ATOM 1376 C C . TYR A 1 173 ? 1.643 3.540 -8.339 1.00 97.31 173 TYR A C 1
ATOM 1378 O O . TYR A 1 173 ? 2.190 4.195 -7.450 1.00 97.31 173 TYR A O 1
ATOM 1386 N N . VAL A 1 174 ? 0.985 4.096 -9.353 1.00 97.19 174 VAL A N 1
ATOM 1387 C CA . VAL A 1 174 ? 0.815 5.543 -9.538 1.00 97.19 174 VAL A CA 1
ATOM 1388 C C . VAL A 1 174 ? -0.651 5.890 -9.326 1.00 97.19 174 VAL A C 1
ATOM 1390 O O . VAL A 1 174 ? -1.524 5.324 -9.978 1.00 97.19 174 VAL A O 1
ATOM 1393 N N . ASP A 1 175 ? -0.940 6.800 -8.404 1.00 96.19 175 ASP A N 1
ATOM 1394 C CA . ASP A 1 175 ? -2.302 7.267 -8.153 1.00 96.19 175 ASP A CA 1
ATOM 1395 C C . ASP A 1 175 ? -2.886 7.980 -9.380 1.00 96.19 175 ASP A C 1
ATOM 1397 O O . ASP A 1 175 ? -2.238 8.861 -9.946 1.00 96.19 175 ASP A O 1
ATOM 1401 N N . LYS A 1 176 ? -4.126 7.651 -9.767 1.00 94.81 176 LYS A N 1
ATOM 1402 C CA . LYS A 1 176 ? -4.744 8.238 -10.973 1.00 94.81 176 LYS A CA 1
ATOM 1403 C C . LYS A 1 176 ? -5.064 9.721 -10.830 1.00 94.81 176 LYS A C 1
ATOM 1405 O O . LYS A 1 176 ? -5.128 10.419 -11.835 1.00 94.81 176 LYS A O 1
ATOM 1410 N N . ASN A 1 177 ? -5.304 10.189 -9.607 1.00 93.38 177 ASN A N 1
ATOM 1411 C CA . ASN A 1 177 ? -5.773 11.552 -9.372 1.00 93.38 177 ASN A CA 1
ATOM 1412 C C . ASN A 1 177 ? -4.613 12.541 -9.233 1.00 93.38 177 ASN A C 1
ATOM 1414 O O . ASN A 1 177 ? -4.712 13.686 -9.659 1.00 93.38 177 ASN A O 1
ATOM 1418 N N . THR A 1 178 ? -3.520 12.103 -8.614 1.00 95.50 178 THR A N 1
ATOM 1419 C CA . THR A 1 178 ? -2.393 12.961 -8.238 1.00 95.50 178 THR A CA 1
ATOM 1420 C C . THR A 1 178 ? -1.116 12.670 -9.011 1.00 95.50 178 THR A C 1
ATOM 1422 O O . THR A 1 178 ? -0.165 13.433 -8.880 1.00 95.50 178 THR A O 1
ATOM 1425 N N . ASN A 1 179 ? -1.065 11.583 -9.793 1.00 94.81 179 ASN A N 1
ATOM 1426 C CA . ASN A 1 179 ? 0.138 11.105 -10.486 1.00 94.81 179 ASN A CA 1
ATOM 1427 C C . ASN A 1 179 ? 1.331 10.812 -9.556 1.00 94.81 179 ASN A C 1
ATOM 1429 O O . ASN A 1 179 ? 2.458 10.632 -10.012 1.00 94.81 179 ASN A O 1
ATOM 1433 N N . ASN A 1 180 ? 1.093 10.716 -8.246 1.00 95.12 180 ASN A N 1
ATOM 1434 C CA . ASN A 1 180 ? 2.120 10.372 -7.275 1.00 95.12 180 ASN A CA 1
ATOM 1435 C C . ASN A 1 180 ? 2.328 8.859 -7.223 1.00 95.12 180 ASN A C 1
ATOM 1437 O O . ASN A 1 180 ? 1.368 8.085 -7.263 1.00 95.12 180 ASN A O 1
ATOM 1441 N N . VAL A 1 181 ? 3.577 8.431 -7.036 1.00 95.81 181 VAL A N 1
ATOM 1442 C CA . VAL A 1 181 ? 3.868 7.039 -6.684 1.00 95.81 181 VAL A CA 1
ATOM 1443 C C . VAL A 1 181 ? 3.394 6.784 -5.254 1.00 95.81 181 VAL A C 1
ATOM 1445 O O . VAL A 1 181 ? 3.791 7.477 -4.321 1.00 95.81 181 VAL A O 1
ATOM 1448 N N . ILE A 1 182 ? 2.523 5.793 -5.085 1.00 95.31 182 ILE A N 1
ATOM 1449 C CA . ILE A 1 182 ? 1.897 5.439 -3.799 1.00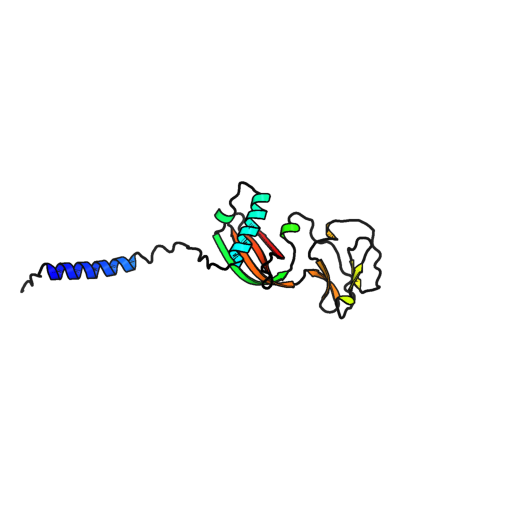 95.31 182 ILE A CA 1
ATOM 1450 C C . ILE A 1 182 ? 2.370 4.092 -3.256 1.00 95.31 182 ILE A C 1
ATOM 1452 O O . ILE A 1 182 ? 2.057 3.726 -2.120 1.00 95.31 182 ILE A O 1
ATOM 1456 N N . GLY A 1 183 ? 3.110 3.336 -4.062 1.00 95.75 183 GLY A N 1
ATOM 1457 C CA . GLY A 1 183 ? 3.533 2.005 -3.689 1.00 95.75 183 GLY A CA 1
ATOM 1458 C C . GLY A 1 183 ? 4.129 1.208 -4.832 1.00 95.75 183 GLY A C 1
ATOM 1459 O O . GLY A 1 183 ? 4.512 1.742 -5.877 1.00 95.75 183 GLY A O 1
ATOM 1460 N N . GLY A 1 184 ? 4.192 -0.094 -4.609 1.00 95.62 184 GLY A N 1
ATOM 1461 C CA . GLY A 1 184 ? 4.698 -1.047 -5.578 1.00 95.62 184 GLY A CA 1
ATOM 1462 C C . GLY A 1 184 ? 4.688 -2.473 -5.054 1.00 95.62 184 GLY A C 1
ATOM 1463 O O . GLY A 1 184 ? 4.215 -2.758 -3.950 1.00 95.62 184 GLY A O 1
ATOM 1464 N N . THR A 1 185 ? 5.216 -3.382 -5.858 1.00 94.06 185 THR A N 1
ATOM 1465 C CA . THR A 1 185 ? 5.527 -4.746 -5.434 1.00 94.06 185 THR A CA 1
ATOM 1466 C C . THR A 1 185 ? 6.705 -5.283 -6.233 1.00 94.06 185 THR A C 1
ATOM 1468 O O . THR A 1 185 ? 6.996 -4.802 -7.329 1.00 94.06 185 THR A O 1
ATOM 1471 N N . GLN A 1 186 ? 7.358 -6.308 -5.699 1.00 91.19 186 GLN A N 1
ATOM 1472 C CA . GLN A 1 186 ? 8.323 -7.106 -6.437 1.00 91.19 186 GLN A CA 1
ATOM 1473 C C . GLN A 1 186 ? 7.879 -8.559 -6.408 1.00 91.19 186 GLN A C 1
ATOM 1475 O O . GLN A 1 186 ? 7.603 -9.113 -5.343 1.00 91.19 186 GLN A O 1
ATOM 1480 N N . THR A 1 187 ? 7.880 -9.189 -7.574 1.00 89.38 187 THR A N 1
ATOM 1481 C CA . THR A 1 187 ? 7.758 -10.637 -7.700 1.00 89.38 187 THR A CA 1
ATOM 1482 C C . THR A 1 187 ? 9.079 -11.192 -8.211 1.00 89.38 187 THR A C 1
ATOM 1484 O O . THR A 1 187 ? 9.657 -10.649 -9.151 1.00 89.38 187 THR A O 1
ATOM 1487 N N . ARG A 1 188 ? 9.557 -12.260 -7.572 1.00 82.19 188 ARG A N 1
ATOM 1488 C CA . ARG A 1 188 ? 10.675 -13.093 -8.026 1.00 82.19 188 ARG A CA 1
ATOM 1489 C C . ARG A 1 188 ? 10.133 -14.517 -8.113 1.00 82.19 188 ARG A C 1
ATOM 1491 O O . ARG A 1 188 ? 9.568 -14.977 -7.120 1.00 82.19 188 ARG A O 1
ATOM 1498 N N . GLN A 1 189 ? 10.209 -15.129 -9.288 1.00 66.75 189 GLN A N 1
ATOM 1499 C CA . GLN A 1 189 ? 9.876 -16.535 -9.514 1.00 66.75 189 GLN A CA 1
ATOM 1500 C C . GLN A 1 189 ? 11.146 -17.380 -9.484 1.00 66.75 189 GLN A C 1
ATOM 1502 O O . GLN A 1 189 ? 12.211 -16.858 -9.891 1.00 66.75 189 GLN A O 1
#

pLDDT: mean 82.72, std 19.68, range [34.25, 98.44]